Protein AF-A0A194X8L9-F1 (afdb_monomer_lite)

Foldseek 3Di:
DDPDDPAQDQDPCSVDDPVVVVVVCVVCLLAEAEFEWDFDPPPPDPPDDDDVPDDPDPDPGDRQRDQFADPPPPDGHDDPHDDPHQQLRYAYEYDDDPDDCVVLVVQLDQSHQHYEDALLPPPPRLLRHHLNHAAYEYEHFHPVCDPCVVVVPDSPWGKDWDADDPVHDDPVVVVSLVVVLVVLQVSVLVVLLVVLVVPDDPPLPPDDPVSVVVVVVSSVVSSVVSCVSRPRHHYGYTFIDIPNHTSVVVVVVCVVPPPPPPD

Radius of gyration: 23.04 Å; chains: 1; bounding box: 57×56×68 Å

Structure (mmCIF, N/CA/C/O backbone):
data_AF-A0A194X8L9-F1
#
_entry.id   AF-A0A194X8L9-F1
#
loop_
_atom_site.group_PDB
_atom_site.id
_atom_site.type_symbol
_atom_site.label_atom_id
_atom_site.label_alt_id
_atom_site.label_comp_id
_atom_site.label_asym_id
_atom_site.label_entity_id
_atom_site.label_seq_id
_atom_site.pdbx_PDB_ins_code
_atom_site.Cartn_x
_atom_site.Cartn_y
_atom_site.Cartn_z
_atom_site.occupancy
_atom_site.B_iso_or_equiv
_atom_site.auth_seq_id
_atom_site.auth_comp_id
_atom_site.auth_asym_id
_atom_site.auth_atom_id
_atom_site.pdbx_PDB_model_num
ATOM 1 N N . MET A 1 1 ? -27.501 -32.361 34.205 1.00 33.16 1 MET A N 1
ATOM 2 C CA . MET A 1 1 ? -27.270 -32.407 32.744 1.00 33.16 1 MET A CA 1
ATOM 3 C C . MET A 1 1 ? -26.615 -31.085 32.360 1.00 33.16 1 MET A C 1
ATOM 5 O O . MET A 1 1 ? -27.271 -30.058 32.445 1.00 33.16 1 MET A O 1
ATOM 9 N N . VAL A 1 2 ? -25.304 -31.075 32.105 1.00 32.72 2 VAL A N 1
ATOM 10 C CA . VAL A 1 2 ? -24.560 -29.841 31.791 1.00 32.72 2 VAL A CA 1
ATOM 11 C C . VAL A 1 2 ? -24.620 -29.643 30.282 1.00 32.72 2 VAL A C 1
ATOM 13 O O . VAL A 1 2 ? -24.029 -30.420 29.533 1.00 32.72 2 VAL A O 1
ATOM 16 N N . PHE A 1 3 ? -25.372 -28.644 29.824 1.00 32.09 3 PHE A N 1
ATOM 17 C CA . PHE A 1 3 ? -25.386 -28.278 28.413 1.00 32.09 3 PHE A CA 1
ATOM 18 C C . PHE A 1 3 ? -24.017 -27.694 28.056 1.00 32.09 3 PHE A C 1
ATOM 20 O O . PHE A 1 3 ? -23.637 -26.637 28.559 1.00 32.09 3 PHE A O 1
ATOM 27 N N . LYS A 1 4 ? -23.257 -28.389 27.200 1.00 36.38 4 LYS A N 1
ATOM 28 C CA . LYS A 1 4 ? -22.063 -27.810 26.575 1.00 36.38 4 LYS A CA 1
ATOM 29 C C . LYS A 1 4 ? -22.511 -26.573 25.794 1.00 36.38 4 LYS A C 1
ATOM 31 O O . LYS A 1 4 ? -23.299 -26.689 24.858 1.00 36.38 4 LYS A O 1
ATOM 36 N N . LYS A 1 5 ? -22.043 -25.396 26.216 1.00 41.88 5 LYS A N 1
ATOM 37 C CA . LYS A 1 5 ? -22.307 -24.112 25.558 1.00 41.88 5 LYS A CA 1
ATOM 38 C C . LYS A 1 5 ? -21.793 -24.219 24.118 1.00 41.88 5 LYS A C 1
ATOM 40 O O . LYS A 1 5 ? -20.607 -24.463 23.911 1.00 41.88 5 LYS A O 1
ATOM 45 N N . ALA A 1 6 ? -22.693 -24.127 23.139 1.00 44.88 6 ALA A N 1
ATOM 46 C CA . ALA A 1 6 ? -22.315 -24.141 21.731 1.00 44.88 6 ALA A CA 1
ATOM 47 C C . ALA A 1 6 ? -21.353 -22.975 21.460 1.00 44.88 6 ALA A C 1
ATOM 49 O O . ALA A 1 6 ? -21.595 -21.861 21.930 1.00 44.88 6 ALA A O 1
ATOM 50 N N . ALA A 1 7 ? -20.260 -23.239 20.739 1.00 43.78 7 ALA A N 1
ATOM 51 C CA . ALA A 1 7 ? -19.293 -22.211 20.374 1.00 43.78 7 ALA A CA 1
ATOM 52 C C . ALA A 1 7 ? -20.012 -21.065 19.631 1.00 43.78 7 ALA A C 1
ATOM 54 O O . ALA A 1 7 ? -20.806 -21.341 18.723 1.00 43.78 7 ALA A O 1
ATOM 55 N N . PRO A 1 8 ? -19.794 -19.792 20.010 1.00 47.31 8 PRO A N 1
ATOM 56 C CA . PRO A 1 8 ? -20.446 -18.676 19.347 1.00 47.31 8 PRO A CA 1
ATOM 57 C C . PRO A 1 8 ? -19.957 -18.597 17.904 1.00 47.31 8 PRO A C 1
ATOM 59 O O . PRO A 1 8 ? -18.778 -18.761 17.596 1.00 47.31 8 PRO A O 1
ATOM 62 N N . SER A 1 9 ? -20.904 -18.405 16.996 1.00 46.19 9 SER A N 1
ATOM 63 C CA . SER A 1 9 ? -20.646 -18.562 15.577 1.00 46.19 9 SER A CA 1
ATOM 64 C C . SER A 1 9 ? -20.178 -17.245 14.935 1.00 46.19 9 SER A C 1
ATOM 66 O O . SER A 1 9 ? -20.797 -16.208 15.144 1.00 46.19 9 SER A O 1
ATOM 68 N N . PHE A 1 10 ? -19.171 -17.378 14.073 1.00 56.03 10 PHE A N 1
ATOM 69 C CA . PHE A 1 10 ? -18.572 -16.508 13.044 1.00 56.03 10 PHE A CA 1
ATOM 70 C C . PHE A 1 10 ? -19.258 -15.188 12.576 1.00 56.03 10 PHE A C 1
ATOM 72 O O . PHE A 1 10 ? -18.552 -14.286 12.143 1.00 56.03 10 PHE A O 1
ATOM 79 N N . THR A 1 11 ? -20.576 -15.003 12.657 1.00 55.50 11 THR A N 1
ATOM 80 C CA . THR A 1 11 ? -21.250 -13.775 12.170 1.00 55.50 11 THR A CA 1
ATOM 81 C C . THR A 1 11 ? -22.230 -13.237 13.204 1.00 55.50 11 THR A C 1
ATOM 83 O O . THR A 1 11 ? -22.776 -14.037 13.963 1.00 55.50 11 THR A O 1
ATOM 86 N N . ASN A 1 12 ? -22.593 -11.946 13.115 1.00 61.28 12 ASN A N 1
ATOM 87 C CA . ASN A 1 12 ? -23.724 -11.337 13.850 1.00 61.28 12 ASN A CA 1
ATOM 88 C C . ASN A 1 12 ? -25.060 -12.084 13.666 1.00 61.28 12 ASN A C 1
ATOM 90 O O . ASN A 1 12 ? -26.025 -11.837 14.385 1.00 61.28 12 ASN A O 1
ATOM 94 N N . PHE A 1 13 ? -25.106 -13.038 12.736 1.00 66.56 13 PHE A N 1
ATOM 95 C CA . PHE A 1 13 ? -26.212 -13.948 12.501 1.00 66.56 13 PHE A CA 1
ATOM 96 C C . PHE A 1 13 ? -25.876 -15.377 12.938 1.00 66.56 13 PHE A C 1
ATOM 98 O O . PHE A 1 13 ? -25.838 -16.286 12.103 1.00 66.56 13 PHE A O 1
ATOM 105 N N . PRO A 1 14 ? -25.626 -15.644 14.234 1.00 67.50 14 PRO A N 1
ATOM 106 C CA . PRO A 1 14 ? -25.088 -16.935 14.617 1.00 67.50 14 PRO A CA 1
ATOM 107 C C . PRO A 1 14 ? -26.063 -18.103 14.472 1.00 67.50 14 PRO A C 1
ATOM 109 O O . PRO A 1 14 ? -25.680 -19.261 14.604 1.00 67.50 14 PRO A O 1
ATOM 112 N N . LYS A 1 15 ? -27.327 -17.784 14.192 1.00 79.81 15 LYS A N 1
ATOM 113 C CA . LYS A 1 15 ? -28.406 -18.734 13.939 1.00 79.81 15 LYS A CA 1
ATOM 114 C C . LYS A 1 15 ? -28.550 -19.106 12.457 1.00 79.81 15 LYS A C 1
ATOM 116 O O . LYS A 1 15 ? -29.367 -19.966 12.150 1.00 79.81 15 LYS A O 1
ATOM 121 N N . LEU A 1 16 ? -27.810 -18.467 11.544 1.00 75.31 16 LEU A N 1
ATOM 122 C CA . LEU A 1 16 ? -27.885 -18.777 10.114 1.00 75.31 16 LEU A CA 1
ATOM 123 C C . LEU A 1 16 ? -26.963 -19.950 9.735 1.00 75.31 16 LEU A C 1
ATOM 125 O O . LEU A 1 16 ? -25.845 -20.036 10.254 1.00 75.31 16 LEU A O 1
ATOM 129 N N . PRO A 1 17 ? -27.383 -20.817 8.791 1.00 83.88 17 PRO A N 1
ATOM 130 C CA . PRO A 1 17 ? -26.516 -21.842 8.213 1.00 83.88 17 PRO A CA 1
ATOM 131 C C . PRO A 1 17 ? -25.229 -21.252 7.622 1.00 83.88 17 PRO A C 1
ATOM 133 O O . PRO A 1 17 ? -25.192 -20.097 7.189 1.00 83.88 17 PRO A O 1
ATOM 136 N N . THR A 1 18 ? -24.155 -22.041 7.605 1.00 77.19 18 THR A N 1
ATOM 137 C CA . THR A 1 18 ? -22.834 -21.615 7.108 1.00 77.19 18 THR A CA 1
ATOM 138 C C . THR A 1 18 ? -22.892 -21.123 5.669 1.00 77.19 18 THR A C 1
ATOM 140 O O . THR A 1 18 ? -22.304 -20.094 5.356 1.00 77.19 18 THR A O 1
ATOM 143 N N . GLU A 1 19 ? -23.664 -21.794 4.825 1.00 81.12 19 GLU A N 1
ATOM 144 C CA . GLU A 1 19 ? -23.845 -21.478 3.410 1.00 81.12 19 GLU A CA 1
ATOM 145 C C . GLU A 1 19 ? -24.473 -20.092 3.240 1.00 81.12 19 GLU A C 1
ATOM 147 O O . GLU A 1 19 ? -24.057 -19.316 2.386 1.00 81.12 19 GLU A O 1
ATOM 152 N N . ILE A 1 20 ? -25.440 -19.747 4.096 1.00 82.00 20 ILE A N 1
ATOM 153 C CA . ILE A 1 20 ? -26.084 -18.430 4.081 1.00 82.00 20 ILE A CA 1
ATOM 154 C C . ILE A 1 20 ? -25.125 -17.354 4.593 1.00 82.00 20 ILE A C 1
ATOM 156 O O . ILE A 1 20 ? -25.076 -16.267 4.028 1.00 82.00 20 ILE A O 1
ATOM 160 N N . ARG A 1 21 ? -24.330 -17.647 5.626 1.00 78.94 21 ARG A N 1
ATOM 161 C CA . ARG A 1 21 ? -23.317 -16.712 6.143 1.00 78.94 21 ARG A CA 1
ATOM 162 C C . ARG A 1 21 ? -22.230 -16.413 5.110 1.00 78.94 21 ARG A C 1
ATOM 164 O O . ARG A 1 21 ? -21.843 -15.257 4.981 1.00 78.94 21 ARG A O 1
ATOM 171 N N . ILE A 1 22 ? -21.781 -17.429 4.368 1.00 74.31 22 ILE A N 1
ATOM 172 C CA . ILE A 1 22 ? -20.836 -17.267 3.255 1.00 74.31 22 ILE A CA 1
ATOM 173 C C . ILE A 1 22 ? -21.467 -16.411 2.159 1.00 74.31 22 ILE A C 1
ATOM 175 O O . ILE A 1 22 ? -20.861 -15.419 1.783 1.00 74.31 22 ILE A O 1
ATOM 179 N N . LYS A 1 23 ? -22.706 -16.703 1.740 1.00 80.06 23 LYS A N 1
ATOM 180 C CA . LYS A 1 23 ? -23.413 -15.882 0.743 1.00 80.06 23 LYS A CA 1
ATOM 181 C C . LYS A 1 23 ? -23.564 -14.425 1.173 1.00 80.06 23 LYS A C 1
ATOM 183 O O . LYS A 1 23 ? -23.278 -13.532 0.394 1.00 80.06 23 LYS A O 1
ATOM 188 N N . ILE A 1 24 ? -23.975 -14.170 2.418 1.00 79.62 24 ILE A N 1
ATOM 189 C CA . ILE A 1 24 ? -24.068 -12.801 2.953 1.00 79.62 24 ILE A CA 1
ATOM 190 C C . ILE A 1 24 ? -22.701 -12.120 2.914 1.00 79.62 24 ILE A C 1
ATOM 192 O O . ILE A 1 24 ? -22.622 -10.943 2.584 1.00 79.62 24 ILE A O 1
ATOM 196 N N . TRP A 1 25 ? -21.630 -12.837 3.264 1.00 77.69 25 TRP A N 1
ATOM 197 C CA . TRP A 1 25 ? -20.288 -12.281 3.178 1.00 77.69 25 TRP A CA 1
ATOM 198 C C . TRP A 1 25 ? -19.887 -12.001 1.729 1.00 77.69 25 TRP A C 1
ATOM 200 O O . TRP A 1 25 ? -19.462 -10.889 1.458 1.00 77.69 25 TRP A O 1
ATOM 210 N N . GLU A 1 26 ? -20.067 -12.928 0.791 1.00 77.75 26 GLU A N 1
ATOM 211 C CA . GLU A 1 26 ? -19.782 -12.710 -0.635 1.00 77.75 26 GLU A CA 1
ATOM 212 C C . GLU A 1 26 ? -20.523 -11.467 -1.162 1.00 77.75 26 GLU A C 1
ATOM 214 O O . GLU A 1 26 ? -19.899 -10.585 -1.751 1.00 77.75 26 GLU A O 1
ATOM 219 N N . GLU A 1 27 ? -21.805 -11.331 -0.815 1.00 82.81 27 GLU A N 1
ATOM 220 C CA . GLU A 1 27 ? -22.688 -10.213 -1.183 1.00 82.81 27 GLU A CA 1
ATOM 221 C C . GLU A 1 27 ? -22.461 -8.921 -0.380 1.00 82.81 27 GLU A C 1
ATOM 223 O O . GLU A 1 27 ? -23.093 -7.912 -0.655 1.00 82.81 27 GLU A O 1
ATOM 228 N N . ALA A 1 28 ? -21.614 -8.905 0.647 1.00 77.50 28 ALA A N 1
ATOM 229 C CA . ALA A 1 28 ? -21.330 -7.688 1.424 1.00 77.50 28 ALA A CA 1
ATOM 230 C C . ALA A 1 28 ? -19.844 -7.315 1.414 1.00 77.50 28 ALA A C 1
ATOM 232 O O . ALA A 1 28 ? -19.482 -6.175 1.700 1.00 77.50 28 ALA A O 1
ATOM 233 N N . SER A 1 29 ? -18.975 -8.267 1.077 1.00 73.75 29 SER A N 1
ATOM 234 C CA . SER A 1 29 ? -17.517 -8.147 1.129 1.00 73.75 29 SER A CA 1
ATOM 235 C C . SER A 1 29 ? -16.968 -7.156 0.114 1.00 73.75 29 SER A C 1
ATOM 237 O O . SER A 1 29 ? -15.843 -6.691 0.271 1.00 73.75 29 SER A O 1
ATOM 239 N N . TYR A 1 30 ? -17.737 -6.813 -0.923 1.00 75.75 30 TYR A N 1
ATOM 240 C CA . TYR A 1 30 ? -17.342 -5.791 -1.888 1.00 75.75 30 TYR A CA 1
ATOM 241 C C . TYR A 1 30 ? -17.318 -4.385 -1.279 1.00 75.75 30 TYR A C 1
ATOM 243 O O . TYR A 1 30 ? -16.678 -3.498 -1.842 1.00 75.75 30 TYR A O 1
ATOM 251 N N . LEU A 1 31 ? -18.008 -4.161 -0.154 1.00 76.00 31 LEU A N 1
ATOM 252 C CA . LEU A 1 31 ? -17.952 -2.890 0.554 1.00 76.00 31 LEU A CA 1
ATOM 253 C C . LEU A 1 31 ? -16.547 -2.718 1.146 1.00 76.00 31 LEU A C 1
ATOM 255 O O . LEU A 1 31 ? -16.129 -3.566 1.933 1.00 76.00 31 LEU A O 1
ATOM 259 N N . PRO A 1 32 ? -15.813 -1.647 0.794 1.00 75.44 32 PRO A N 1
ATOM 260 C CA . PRO A 1 32 ? -14.497 -1.391 1.365 1.00 75.44 32 PRO A CA 1
ATOM 261 C C . PRO A 1 32 ? -14.590 -1.182 2.877 1.00 75.44 32 PRO A C 1
ATOM 263 O O . PRO A 1 32 ? -15.416 -0.392 3.347 1.00 75.44 32 PRO A O 1
ATOM 266 N N . ARG A 1 33 ? -13.729 -1.860 3.637 1.00 81.19 33 ARG A N 1
ATOM 267 C CA . ARG A 1 33 ? -13.612 -1.699 5.093 1.00 81.19 33 ARG A CA 1
ATOM 268 C C . ARG A 1 33 ? -12.155 -1.480 5.472 1.00 81.19 33 ARG A C 1
ATOM 270 O O . ARG A 1 33 ? -11.255 -1.882 4.743 1.00 81.19 33 ARG A O 1
ATOM 277 N N . ASN A 1 34 ? -11.931 -0.874 6.631 1.00 78.12 34 ASN A N 1
ATOM 278 C CA . ASN A 1 34 ? -10.610 -0.875 7.251 1.00 78.12 34 ASN A CA 1
ATOM 279 C C . ASN A 1 34 ? -10.527 -2.117 8.134 1.00 78.12 34 ASN A C 1
ATOM 281 O O . ASN A 1 34 ? -11.405 -2.330 8.974 1.00 78.12 34 ASN A O 1
ATOM 285 N N . VAL A 1 35 ? -9.525 -2.958 7.892 1.00 79.00 35 VAL A N 1
ATOM 286 C CA . VAL A 1 35 ? -9.311 -4.186 8.655 1.00 79.00 35 VAL A CA 1
ATOM 287 C C . VAL A 1 35 ? -8.009 -4.060 9.420 1.00 79.00 35 VAL A C 1
ATOM 289 O O . VAL A 1 35 ? -6.929 -4.057 8.829 1.00 79.00 35 VAL A O 1
ATOM 292 N N . ASP A 1 36 ? -8.137 -4.004 10.740 1.00 72.12 36 ASP A N 1
ATOM 293 C CA . ASP A 1 36 ? -6.999 -3.957 11.645 1.00 72.12 36 ASP A CA 1
ATOM 294 C C . ASP A 1 36 ? -6.448 -5.371 11.837 1.00 72.12 36 ASP A C 1
ATOM 296 O O . ASP A 1 36 ? -7.185 -6.304 12.184 1.00 72.12 36 ASP A O 1
ATOM 300 N N . ILE A 1 37 ? -5.147 -5.535 11.607 1.00 69.38 37 ILE A N 1
ATOM 301 C CA . ILE A 1 37 ? -4.456 -6.809 11.809 1.00 69.38 37 ILE A CA 1
ATOM 302 C C . ILE A 1 37 ? -3.550 -6.689 13.024 1.00 69.38 37 ILE A C 1
ATOM 304 O O . ILE A 1 37 ? -2.701 -5.800 13.095 1.00 69.38 37 ILE A O 1
ATOM 308 N N . TRP A 1 38 ? -3.732 -7.630 13.949 1.00 67.62 38 TRP A N 1
ATOM 309 C CA . TRP A 1 38 ? -2.932 -7.772 15.152 1.00 67.62 38 TRP A CA 1
ATOM 310 C C . TRP A 1 38 ? -2.212 -9.138 15.118 1.00 67.62 38 TRP A C 1
ATOM 312 O O . TRP A 1 38 ? -2.822 -10.148 14.753 1.00 67.62 38 TRP A O 1
ATOM 322 N N . PRO A 1 39 ? -0.923 -9.205 15.480 1.00 62.56 39 PRO A N 1
ATOM 323 C CA . PRO A 1 39 ? -0.214 -10.433 15.755 1.00 62.56 39 PRO A CA 1
ATOM 324 C C . PRO A 1 39 ? -0.816 -11.073 17.003 1.00 62.56 39 PRO A C 1
ATOM 326 O O . PRO A 1 39 ? -1.174 -10.403 17.979 1.00 62.56 39 PRO A O 1
ATOM 329 N N . ASP A 1 40 ? -0.944 -12.392 16.956 1.00 59.62 40 ASP A N 1
ATOM 330 C CA . ASP A 1 40 ? -1.424 -13.153 18.093 1.00 59.62 40 ASP A CA 1
ATOM 331 C C . ASP A 1 40 ? -0.403 -13.121 19.238 1.00 59.62 40 ASP A C 1
ATOM 333 O O . ASP A 1 40 ? 0.752 -13.496 19.052 1.00 59.62 40 ASP A O 1
ATOM 337 N N . ARG A 1 41 ? -0.832 -12.712 20.437 1.00 57.59 41 ARG A N 1
ATOM 338 C CA . ARG A 1 41 ? -0.018 -12.811 21.663 1.00 57.59 41 ARG A CA 1
ATOM 339 C C . ARG A 1 41 ? -0.223 -14.133 22.407 1.00 57.59 41 ARG A C 1
ATOM 341 O O . ARG A 1 41 ? 0.393 -14.340 23.448 1.00 57.59 41 ARG A O 1
ATOM 348 N N . SER A 1 42 ? -1.118 -15.002 21.935 1.00 51.00 42 SER A N 1
ATOM 349 C CA . SER A 1 42 ? -1.623 -16.130 22.725 1.00 51.00 42 SER A CA 1
ATOM 350 C C . SER A 1 42 ? -0.605 -17.237 23.028 1.00 51.00 42 SER A C 1
ATOM 352 O O . SER A 1 42 ? -0.898 -18.088 23.865 1.00 51.00 42 SER A O 1
ATOM 354 N N . GLU A 1 43 ? 0.598 -17.195 22.448 1.00 49.53 43 GLU A N 1
ATOM 355 C CA . GLU A 1 43 ? 1.667 -18.168 22.724 1.00 49.53 43 GLU A CA 1
ATOM 356 C C . GLU A 1 43 ? 2.787 -17.647 23.641 1.00 49.53 43 GLU A C 1
ATOM 358 O O . GLU A 1 43 ? 3.765 -18.359 23.865 1.00 49.53 43 GLU A O 1
ATOM 363 N N . SER A 1 44 ? 2.660 -16.457 24.247 1.00 45.94 44 SER A N 1
ATOM 364 C CA . SER A 1 44 ? 3.591 -16.078 25.317 1.00 45.94 44 SER A CA 1
ATOM 365 C C . SER A 1 44 ? 3.365 -16.985 26.528 1.00 45.94 44 SER A C 1
ATOM 367 O O . SER A 1 44 ? 2.358 -16.856 27.233 1.00 45.94 44 SER A O 1
ATOM 369 N N . VAL A 1 45 ? 4.288 -17.921 26.753 1.00 47.12 45 VAL A N 1
ATOM 370 C CA . VAL A 1 45 ? 4.293 -18.799 27.923 1.00 47.12 45 VAL A CA 1
ATOM 371 C C . VAL A 1 45 ? 4.247 -17.917 29.179 1.00 47.12 45 VAL A C 1
ATOM 373 O O . VAL A 1 45 ? 5.084 -17.022 29.320 1.00 47.12 45 VAL A O 1
ATOM 376 N N . PRO A 1 46 ? 3.280 -18.109 30.095 1.00 41.72 46 PRO A N 1
ATOM 377 C CA . PRO A 1 46 ? 3.224 -17.329 31.324 1.00 41.72 46 PRO A CA 1
ATOM 378 C C . PRO A 1 46 ? 4.514 -17.530 32.134 1.00 41.72 46 PRO A C 1
ATOM 380 O O . PRO A 1 46 ? 4.741 -18.618 32.659 1.00 41.72 46 PRO A O 1
ATOM 383 N N . GLY A 1 47 ? 5.353 -16.494 32.237 1.00 48.06 47 GLY A N 1
ATOM 384 C CA . GLY A 1 47 ? 6.542 -16.493 33.100 1.00 48.06 47 GLY A CA 1
ATOM 385 C C . GLY A 1 47 ? 7.857 -16.048 32.457 1.00 48.06 47 GLY A C 1
ATOM 386 O O . GLY A 1 47 ? 8.804 -15.786 33.194 1.00 48.06 47 GLY A O 1
ATOM 387 N N . GLU A 1 48 ? 7.931 -15.902 31.133 1.00 44.53 48 GLU A N 1
ATOM 388 C CA . GLU A 1 48 ? 9.107 -15.323 30.473 1.00 44.53 48 GLU A CA 1
ATOM 389 C C . GLU A 1 48 ? 8.889 -13.823 30.249 1.00 44.53 48 GLU A C 1
ATOM 391 O O . GLU A 1 48 ? 8.056 -13.395 29.450 1.00 44.53 48 GLU A O 1
ATOM 396 N N . TRP A 1 49 ? 9.608 -13.006 31.022 1.00 41.25 49 TRP A N 1
ATOM 397 C CA . TRP A 1 49 ? 9.682 -11.568 30.793 1.00 41.25 49 TRP A CA 1
ATOM 398 C C . TRP A 1 49 ? 10.343 -11.335 29.435 1.00 41.25 49 TRP A C 1
ATOM 400 O O . TRP A 1 49 ? 11.449 -11.807 29.186 1.00 41.25 49 TRP A O 1
ATOM 410 N N . TRP A 1 50 ? 9.632 -10.637 28.555 1.00 39.88 50 TRP A N 1
ATOM 411 C CA . TRP A 1 50 ? 10.075 -10.307 27.210 1.00 39.88 50 TRP A CA 1
ATOM 412 C C . TRP A 1 50 ? 11.338 -9.440 27.268 1.00 39.88 50 TRP A C 1
ATOM 414 O O . TRP A 1 50 ? 11.260 -8.265 27.618 1.00 39.88 50 TRP A O 1
ATOM 424 N N . ASP A 1 51 ? 12.488 -10.007 26.903 1.00 42.53 51 ASP A N 1
ATOM 425 C CA . ASP A 1 51 ? 13.626 -9.231 26.410 1.00 42.53 51 ASP A CA 1
ATOM 426 C C . ASP A 1 51 ? 13.544 -9.224 24.869 1.00 42.53 51 ASP A C 1
ATOM 428 O O . ASP A 1 51 ? 13.766 -10.268 24.242 1.00 42.53 51 ASP A O 1
ATOM 432 N N . PRO A 1 52 ? 13.192 -8.087 24.235 1.00 42.53 52 PRO A N 1
ATOM 433 C CA . PRO A 1 52 ? 13.066 -7.992 22.782 1.00 42.53 52 PRO A CA 1
ATOM 434 C C . PRO A 1 52 ? 14.365 -8.312 22.022 1.00 42.53 52 PRO A C 1
ATOM 436 O O . PRO A 1 52 ? 14.325 -8.484 20.806 1.00 42.53 52 PRO A O 1
ATOM 439 N N . LEU A 1 53 ? 15.511 -8.414 22.705 1.00 41.38 53 LEU A N 1
ATOM 440 C CA . LEU A 1 53 ? 16.814 -8.640 22.077 1.00 41.38 53 LEU A CA 1
ATOM 441 C C . LEU A 1 53 ? 17.210 -10.121 21.915 1.00 41.38 53 LEU A C 1
ATOM 443 O O . LEU A 1 53 ? 18.239 -10.382 21.293 1.00 41.38 53 LEU A O 1
ATOM 447 N N . TYR A 1 54 ? 16.440 -11.092 22.434 1.00 42.66 54 TYR A N 1
ATOM 448 C CA . TYR A 1 54 ? 16.936 -12.476 22.589 1.00 42.66 54 TYR A CA 1
ATOM 449 C C . TYR A 1 54 ? 16.173 -13.613 21.885 1.00 42.66 54 TYR A C 1
ATOM 451 O O . TYR A 1 54 ? 16.566 -14.775 22.012 1.00 42.66 54 TYR A O 1
ATOM 459 N N . ALA A 1 55 ? 15.138 -13.345 21.089 1.00 41.53 55 ALA A N 1
ATOM 460 C CA . ALA A 1 55 ? 14.361 -14.419 20.463 1.00 41.53 55 ALA A CA 1
ATOM 461 C C . ALA A 1 55 ? 14.813 -14.732 19.021 1.00 41.53 55 ALA A C 1
ATOM 463 O O . ALA A 1 55 ? 14.225 -14.268 18.052 1.00 41.53 55 ALA A O 1
ATOM 464 N N . GLY A 1 56 ? 15.806 -15.617 18.865 1.00 38.62 56 GLY A N 1
ATOM 465 C CA . GLY A 1 56 ? 16.152 -16.265 17.582 1.00 38.62 56 GLY A CA 1
ATOM 466 C C . GLY A 1 56 ? 15.140 -17.328 17.109 1.00 38.62 56 GLY A C 1
ATOM 467 O O . GLY A 1 56 ? 15.461 -18.168 16.268 1.00 38.62 56 GLY A O 1
ATOM 468 N N . GLY A 1 57 ? 13.933 -17.342 17.681 1.00 40.47 57 GLY A N 1
ATOM 469 C CA . GLY A 1 57 ? 12.859 -18.261 17.325 1.00 40.47 57 GLY A CA 1
ATOM 470 C C . GLY A 1 57 ? 12.082 -17.741 16.122 1.00 40.47 57 GLY A C 1
ATOM 471 O O . GLY A 1 57 ? 11.583 -16.620 16.132 1.00 40.47 57 GLY A O 1
ATOM 472 N N . LYS A 1 58 ? 11.958 -18.567 15.082 1.00 37.84 58 LYS A N 1
ATOM 473 C CA . LYS A 1 58 ? 11.148 -18.281 13.895 1.00 37.84 58 LYS A CA 1
ATOM 474 C C . LYS A 1 58 ? 9.669 -18.250 14.306 1.00 37.84 58 LYS A C 1
ATOM 476 O O . LYS A 1 58 ? 9.020 -19.292 14.345 1.00 37.84 58 LYS A O 1
ATOM 481 N N . GLN A 1 59 ? 9.161 -17.077 14.680 1.00 39.53 59 GLN A N 1
ATOM 482 C CA . GLN A 1 59 ? 7.751 -16.898 15.016 1.00 39.53 59 GLN A CA 1
ATOM 483 C C . GLN A 1 59 ? 6.917 -17.144 13.758 1.00 39.53 59 GLN A C 1
ATOM 485 O O . GLN A 1 59 ? 7.022 -16.418 12.774 1.00 39.53 59 GLN A O 1
ATOM 490 N N . THR A 1 60 ? 6.082 -18.180 13.765 1.00 31.70 60 THR A N 1
ATOM 491 C CA . THR A 1 60 ? 5.016 -18.305 12.771 1.00 31.70 60 THR A CA 1
ATOM 492 C C . THR A 1 60 ? 3.897 -17.367 13.186 1.00 31.70 60 THR A C 1
ATOM 494 O O . THR A 1 60 ? 3.027 -17.739 13.972 1.00 31.70 60 THR A O 1
ATOM 497 N N . LEU A 1 61 ? 3.941 -16.135 12.685 1.00 34.47 61 LEU A N 1
ATOM 498 C CA . LEU A 1 61 ? 2.886 -15.151 12.887 1.00 34.47 61 LEU A CA 1
ATOM 499 C C . LEU A 1 61 ? 1.594 -15.676 12.266 1.00 34.47 61 LEU A C 1
ATOM 501 O O . LEU A 1 61 ? 1.362 -15.625 11.057 1.00 34.47 61 LEU A O 1
ATOM 505 N N . ARG A 1 62 ? 0.723 -16.214 13.115 1.00 36.53 62 ARG A N 1
ATOM 506 C CA . ARG A 1 62 ? -0.658 -16.466 12.743 1.00 36.53 62 ARG A CA 1
ATOM 507 C C . ARG A 1 62 ? -1.338 -15.105 12.763 1.00 36.53 62 ARG A C 1
ATOM 509 O O . ARG A 1 62 ? -1.484 -14.514 13.827 1.00 36.53 62 ARG A O 1
ATOM 516 N N . ALA A 1 63 ? -1.712 -14.586 11.593 1.00 35.84 63 ALA A N 1
ATOM 517 C CA . ALA A 1 63 ? -2.559 -13.401 11.517 1.00 35.84 63 ALA A CA 1
ATOM 518 C C . ALA A 1 63 ? -3.870 -13.716 12.252 1.00 35.84 63 ALA A C 1
ATOM 520 O O . ALA A 1 63 ? -4.749 -14.408 11.729 1.00 35.84 63 ALA A O 1
ATOM 521 N N . CYS A 1 64 ? -3.962 -13.282 13.505 1.00 35.91 64 CYS A N 1
ATOM 522 C CA . CYS A 1 64 ? -5.144 -13.462 14.317 1.00 35.91 64 CYS A CA 1
ATOM 523 C C . CYS A 1 64 ? -6.025 -12.251 14.095 1.00 35.91 64 CYS A C 1
ATOM 525 O O . CYS A 1 64 ? -5.900 -11.203 14.716 1.00 35.91 64 CYS A O 1
ATOM 527 N N . PHE A 1 65 ? -6.936 -12.413 13.146 1.00 38.88 65 PHE A N 1
ATOM 528 C CA . PHE A 1 65 ? -7.970 -11.433 12.905 1.00 38.88 65 PHE A CA 1
ATOM 529 C C . PHE A 1 65 ? -9.011 -11.547 14.025 1.00 38.88 65 PHE A C 1
ATOM 531 O O . PHE A 1 65 ? -9.901 -12.401 13.972 1.00 38.88 65 PHE A O 1
ATOM 538 N N . GLY A 1 66 ? -8.881 -10.742 15.078 1.00 34.00 66 GLY A N 1
ATOM 539 C CA . GLY A 1 66 ? -9.824 -10.774 16.190 1.00 34.00 66 GLY A CA 1
ATOM 540 C C . GLY A 1 66 ? -9.522 -9.765 17.291 1.00 34.00 66 GLY A C 1
ATOM 541 O O . GLY A 1 66 ? -8.405 -9.668 17.782 1.00 34.00 66 GLY A O 1
ATOM 542 N N . PHE A 1 67 ? -10.569 -9.052 17.697 1.00 36.31 67 PHE A N 1
ATOM 543 C CA . PHE A 1 67 ? -10.613 -8.222 18.892 1.00 36.31 67 PHE A CA 1
ATOM 544 C C . PHE A 1 67 ? -10.849 -9.104 20.139 1.00 36.31 67 PHE A C 1
ATOM 546 O O . PHE A 1 67 ? -11.676 -10.018 20.084 1.00 36.31 67 PHE A O 1
ATOM 553 N N . LYS A 1 68 ? -10.187 -8.826 21.273 1.00 33.72 68 LYS A N 1
ATOM 554 C CA . LYS A 1 68 ? -10.469 -9.466 22.573 1.00 33.72 68 LYS A CA 1
ATOM 555 C C . LYS A 1 68 ? -11.250 -8.490 23.454 1.00 33.72 68 LYS A C 1
ATOM 557 O O . LYS A 1 68 ? -10.665 -7.566 23.995 1.00 33.72 68 LYS A O 1
ATOM 562 N N . SER A 1 69 ? -12.557 -8.707 23.611 1.00 32.97 69 SER A N 1
ATOM 563 C CA . SER A 1 69 ? -13.384 -7.967 24.574 1.00 32.97 69 SER A CA 1
ATOM 564 C C . SER A 1 69 ? -13.714 -8.869 25.759 1.00 32.97 69 SER A C 1
ATOM 566 O O . SER A 1 69 ? -14.147 -10.010 25.570 1.00 32.97 69 SER A O 1
ATOM 568 N N . THR A 1 70 ? -13.514 -8.352 26.969 1.00 31.52 70 THR A N 1
ATOM 569 C CA . THR A 1 70 ? -14.067 -8.931 28.197 1.00 31.52 70 THR A CA 1
ATOM 570 C C . THR A 1 70 ? -15.236 -8.038 28.594 1.00 31.52 70 THR A C 1
ATOM 572 O O . THR A 1 70 ? -15.038 -6.976 29.169 1.00 31.52 70 THR A O 1
ATOM 575 N N . LEU A 1 71 ? -16.459 -8.420 28.227 1.00 32.38 71 LEU A N 1
ATOM 576 C CA . LEU A 1 71 ? -17.655 -7.721 28.707 1.00 32.38 71 LEU A CA 1
ATOM 577 C C . LEU A 1 71 ? -17.830 -8.022 30.205 1.00 32.38 71 LEU A C 1
ATOM 579 O O . LEU A 1 71 ? -17.546 -9.147 30.619 1.00 32.38 71 LEU A O 1
ATOM 583 N N . GLU A 1 72 ? -18.342 -7.061 30.987 1.00 30.17 72 GLU A N 1
ATOM 584 C CA . GLU A 1 72 ? -18.570 -7.096 32.456 1.00 30.17 72 GLU A CA 1
ATOM 585 C C . GLU A 1 72 ? -19.459 -8.260 32.989 1.00 30.17 72 GLU A C 1
ATOM 587 O O . GLU A 1 72 ? -19.954 -8.212 34.108 1.00 30.17 72 GLU A O 1
ATOM 592 N N . HIS A 1 73 ? -19.702 -9.319 32.211 1.00 31.84 73 HIS A N 1
ATOM 593 C CA . HIS A 1 73 ? -20.647 -10.402 32.511 1.00 31.84 73 HIS A CA 1
ATOM 594 C C . HIS A 1 73 ? -20.099 -11.814 32.184 1.00 31.84 73 HIS A C 1
ATOM 596 O O . HIS A 1 73 ? -20.833 -12.649 31.655 1.00 31.84 73 HIS A O 1
ATOM 602 N N . ASP A 1 74 ? -18.823 -12.108 32.464 1.00 31.75 74 ASP A N 1
ATOM 603 C CA . ASP A 1 74 ? -18.229 -13.459 32.315 1.00 31.75 74 ASP A CA 1
ATOM 604 C C . ASP A 1 74 ? -18.373 -14.092 30.910 1.00 31.75 74 ASP A C 1
ATOM 606 O O . ASP A 1 74 ? -18.626 -15.293 30.737 1.00 31.75 74 ASP A O 1
ATOM 610 N N . VAL A 1 75 ? -18.189 -13.291 29.855 1.00 29.97 75 VAL A N 1
ATOM 611 C CA . VAL A 1 75 ? -18.142 -13.790 28.471 1.00 29.97 75 VAL A CA 1
ATOM 612 C C . VAL A 1 75 ? -16.690 -13.871 28.002 1.00 29.97 75 VAL A C 1
ATOM 614 O O . VAL A 1 75 ? -16.071 -12.857 27.702 1.00 29.97 75 VAL A O 1
ATOM 617 N N . GLN A 1 76 ? -16.155 -15.092 27.899 1.00 37.72 76 GLN A N 1
ATOM 618 C CA . GLN A 1 76 ? -14.888 -15.359 27.211 1.00 37.72 76 GLN A CA 1
ATOM 619 C C . GLN A 1 76 ? -15.133 -15.652 25.727 1.00 37.72 76 GLN A C 1
ATOM 621 O O . GLN A 1 76 ? -15.877 -16.567 25.367 1.00 37.72 76 GLN A O 1
ATOM 626 N N . ILE A 1 77 ? -14.482 -14.868 24.871 1.00 35.69 77 ILE A N 1
ATOM 627 C CA . ILE A 1 77 ? -14.424 -15.055 23.422 1.00 35.69 77 ILE A CA 1
ATOM 628 C C . ILE A 1 77 ? -13.225 -15.971 23.120 1.00 35.69 77 ILE A C 1
ATOM 630 O O . ILE A 1 77 ? -12.106 -15.662 23.522 1.00 35.69 77 ILE A O 1
ATOM 634 N N . SER A 1 78 ? -13.446 -17.101 22.439 1.00 34.62 78 SER A N 1
ATOM 635 C CA . SER A 1 78 ? -12.372 -17.997 21.987 1.00 34.62 78 SER A CA 1
ATOM 636 C C . SER A 1 78 ? -12.540 -18.448 20.527 1.00 34.62 78 SER A C 1
ATOM 638 O O . SER A 1 78 ? -13.642 -18.505 19.980 1.00 34.62 78 SER A O 1
ATOM 640 N N . VAL A 1 79 ? -11.380 -18.681 19.910 1.00 42.41 79 VAL A N 1
ATOM 641 C CA . VAL A 1 79 ? -11.035 -18.967 18.501 1.00 42.41 79 VAL A CA 1
ATOM 642 C C . VAL A 1 79 ? -11.703 -20.245 17.922 1.00 42.41 79 VAL A C 1
ATOM 644 O O . VAL A 1 79 ? -12.108 -21.122 18.685 1.00 42.41 79 VAL A O 1
ATOM 647 N N . PRO A 1 80 ? -11.779 -20.408 16.576 1.00 42.41 80 PRO A N 1
ATOM 648 C CA . PRO A 1 80 ? -11.073 -19.619 15.576 1.00 42.41 80 PRO A CA 1
ATOM 649 C C . PRO A 1 80 ? -11.862 -18.401 15.103 1.00 42.41 80 PRO A C 1
ATOM 651 O O . PRO A 1 80 ? -12.878 -18.519 14.419 1.00 42.41 80 PRO A O 1
ATOM 654 N N . HIS A 1 81 ? -11.347 -17.218 15.424 1.00 45.84 81 HIS A N 1
ATOM 655 C CA . HIS A 1 81 ? -11.792 -15.969 14.827 1.00 45.84 81 HIS A CA 1
ATOM 656 C C . HIS A 1 81 ? -11.310 -15.962 13.379 1.00 45.84 81 HIS A C 1
ATOM 658 O O . HIS A 1 81 ? -10.116 -16.014 13.099 1.00 45.84 81 HIS A O 1
ATOM 664 N N . ARG A 1 82 ? -12.258 -16.001 12.445 1.00 49.06 82 ARG A N 1
ATOM 665 C CA . ARG A 1 82 ? -12.000 -15.826 11.018 1.00 49.06 82 ARG A CA 1
ATOM 666 C C . ARG A 1 82 ? -12.692 -14.536 10.622 1.00 49.06 82 ARG A C 1
ATOM 668 O O . ARG A 1 82 ? -13.867 -14.571 10.281 1.00 49.06 82 ARG A O 1
ATOM 675 N N . ILE A 1 83 ? -12.016 -13.396 10.715 1.00 59.44 83 ILE A N 1
ATOM 676 C CA . ILE A 1 83 ? -12.463 -12.238 9.936 1.00 59.44 83 ILE A CA 1
ATOM 677 C C . ILE A 1 83 ? -12.081 -12.560 8.497 1.00 59.44 83 ILE A C 1
ATOM 679 O O . ILE A 1 83 ? -10.929 -12.871 8.204 1.00 59.44 83 ILE A O 1
ATOM 683 N N . TYR A 1 84 ? -13.067 -12.556 7.610 1.00 66.69 84 TYR A N 1
ATOM 684 C CA . TYR A 1 84 ? -12.807 -12.703 6.190 1.00 66.69 84 TYR A CA 1
ATOM 685 C C . TYR A 1 84 ? -12.387 -11.333 5.672 1.00 66.69 84 TYR A C 1
ATOM 687 O O . TYR A 1 84 ? -13.211 -10.412 5.583 1.00 66.69 84 TYR A O 1
ATOM 695 N N . VAL A 1 85 ? -11.094 -11.217 5.388 1.00 72.44 85 VAL A N 1
ATOM 696 C CA . VAL A 1 85 ? -10.517 -10.067 4.701 1.00 72.44 85 VAL A CA 1
ATOM 697 C C . VAL A 1 85 ? -10.793 -10.240 3.220 1.00 72.44 85 VAL A C 1
ATOM 699 O O . VAL A 1 85 ? -10.416 -11.251 2.623 1.00 72.44 85 VAL A O 1
ATOM 702 N N . ASN A 1 86 ? -11.476 -9.271 2.628 1.00 81.06 86 ASN A N 1
ATOM 703 C CA . ASN A 1 86 ? -11.510 -9.154 1.187 1.00 81.06 86 ASN A CA 1
ATOM 704 C C . ASN A 1 86 ? -10.261 -8.390 0.756 1.00 81.06 86 ASN A C 1
ATOM 706 O O . ASN A 1 86 ? -10.266 -7.167 0.692 1.00 81.06 86 ASN A O 1
ATOM 710 N N . TRP A 1 87 ? -9.193 -9.123 0.454 1.00 83.19 87 TRP A N 1
ATOM 711 C CA . TRP A 1 87 ? -7.884 -8.557 0.121 1.00 83.19 87 TRP A CA 1
ATOM 712 C C . TRP A 1 87 ? -7.892 -7.566 -1.052 1.00 83.19 87 TRP A C 1
ATOM 714 O O . TRP A 1 87 ? -6.986 -6.742 -1.152 1.00 83.19 87 TRP A O 1
ATOM 724 N N . LYS A 1 88 ? -8.929 -7.625 -1.902 1.00 82.44 88 LYS A N 1
ATOM 725 C CA . LYS A 1 88 ? -9.109 -6.734 -3.051 1.00 82.44 88 LYS A CA 1
ATOM 726 C C . LYS A 1 88 ? -9.800 -5.408 -2.703 1.00 82.44 88 LYS A C 1
ATOM 728 O O . LYS A 1 88 ? -9.574 -4.408 -3.386 1.00 82.44 88 LYS A O 1
ATOM 733 N N . SER A 1 89 ? -10.696 -5.387 -1.716 1.00 82.06 89 SER A N 1
ATOM 734 C CA . SER A 1 89 ? -11.498 -4.195 -1.385 1.00 82.06 89 SER A CA 1
ATOM 735 C C . SER A 1 89 ? -11.143 -3.578 -0.040 1.00 82.06 89 SER A C 1
ATOM 737 O O . SER A 1 89 ? -11.243 -2.355 0.095 1.00 82.06 89 SER A O 1
ATOM 739 N N . ASP A 1 90 ? -10.760 -4.401 0.934 1.00 84.25 90 ASP A N 1
ATOM 740 C CA . ASP A 1 90 ? -10.448 -3.972 2.285 1.00 84.25 90 ASP A CA 1
ATOM 741 C C . ASP A 1 90 ? -9.080 -3.287 2.319 1.00 84.25 90 ASP A C 1
ATOM 743 O O . ASP A 1 90 ? -8.098 -3.767 1.753 1.00 84.25 90 ASP A O 1
ATOM 747 N N . THR A 1 91 ? -9.020 -2.167 3.031 1.00 87.38 91 THR A N 1
ATOM 748 C CA . THR A 1 91 ? -7.762 -1.524 3.389 1.00 87.38 91 THR A CA 1
ATOM 749 C C . THR A 1 91 ? -7.188 -2.257 4.585 1.00 87.38 91 THR 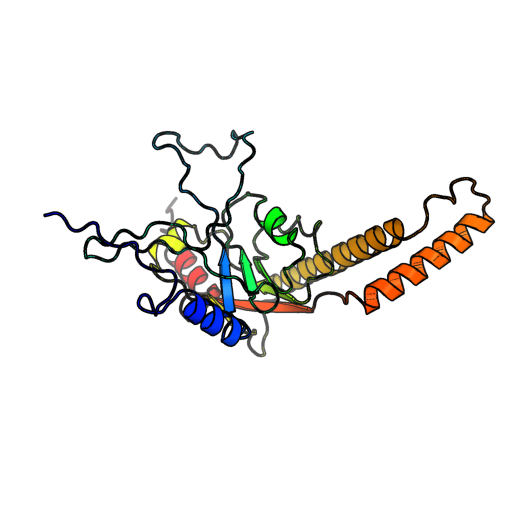A C 1
ATOM 751 O O . THR A 1 91 ? -7.749 -2.212 5.685 1.00 87.38 91 THR A O 1
ATOM 754 N N . VAL A 1 92 ? -6.050 -2.908 4.380 1.00 87.00 92 VAL A N 1
ATOM 755 C CA . VAL A 1 92 ? -5.334 -3.563 5.465 1.00 87.00 92 VAL A CA 1
ATOM 756 C C . VAL A 1 92 ? -4.578 -2.519 6.281 1.00 87.00 92 VAL A C 1
ATOM 758 O O . VAL A 1 92 ? -3.775 -1.762 5.739 1.00 87.00 92 VAL A O 1
ATOM 761 N N . PHE A 1 93 ? -4.830 -2.484 7.585 1.00 84.38 93 PHE A N 1
ATOM 762 C CA . PHE A 1 93 ? -4.160 -1.608 8.537 1.00 84.38 93 PHE A CA 1
ATOM 763 C C . PHE A 1 93 ? -3.286 -2.459 9.462 1.00 84.38 93 PHE A C 1
ATOM 765 O O . PHE A 1 93 ? -3.797 -3.057 10.417 1.00 84.38 93 PHE A O 1
ATOM 772 N N . PRO A 1 94 ? -1.975 -2.566 9.184 1.00 76.00 94 PRO A N 1
ATOM 773 C CA . PRO A 1 94 ? -1.065 -3.135 10.135 1.00 76.00 94 PRO A CA 1
ATOM 774 C C . PRO A 1 94 ? -0.919 -2.159 11.303 1.00 76.00 94 PRO A C 1
ATOM 776 O O . PRO A 1 94 ? -0.484 -1.018 11.124 1.00 76.00 94 PRO A O 1
ATOM 779 N N . VAL A 1 95 ? -1.340 -2.582 12.493 1.00 72.62 95 VAL A N 1
ATOM 780 C CA . VAL A 1 95 ? -1.199 -1.752 13.690 1.00 72.62 95 VAL A CA 1
ATOM 781 C C . VAL A 1 95 ? 0.271 -1.745 14.094 1.00 72.62 95 VAL A C 1
ATOM 783 O O . VAL A 1 95 ? 0.826 -2.823 14.256 1.00 72.62 95 VAL A O 1
ATOM 786 N N . PRO A 1 96 ? 0.910 -0.586 14.298 1.00 65.69 96 PRO A N 1
ATOM 787 C CA . PRO A 1 96 ? 2.303 -0.528 14.721 1.00 65.69 96 PRO A CA 1
ATOM 788 C C . PRO A 1 96 ? 2.492 -1.252 16.062 1.00 65.69 96 PRO A C 1
ATOM 790 O O . PRO A 1 96 ? 1.884 -0.870 17.065 1.00 65.69 96 PRO A O 1
ATOM 793 N N . LEU A 1 97 ? 3.285 -2.329 16.101 1.00 60.03 97 LEU A N 1
ATOM 794 C CA . LEU A 1 97 ? 3.463 -3.150 17.309 1.00 60.03 97 LEU A CA 1
ATOM 795 C C . LEU A 1 97 ? 4.935 -3.407 17.648 1.00 60.03 97 LEU A C 1
ATOM 797 O O . LEU A 1 97 ? 5.313 -4.506 18.052 1.00 60.03 97 LEU A O 1
ATOM 801 N N . GLY A 1 98 ? 5.746 -2.357 17.529 1.00 65.56 98 GLY A N 1
ATOM 802 C CA . GLY A 1 98 ? 7.177 -2.386 17.832 1.00 65.56 98 GLY A CA 1
ATOM 803 C C . GLY A 1 98 ? 8.026 -2.874 16.657 1.00 65.56 98 GLY A C 1
ATOM 804 O O . GLY A 1 98 ? 7.544 -2.962 15.532 1.00 65.56 98 GLY A O 1
ATOM 805 N N . ASP A 1 99 ? 9.289 -3.209 16.933 1.00 63.41 99 ASP A N 1
ATOM 806 C CA . ASP A 1 99 ? 10.340 -3.517 15.942 1.00 63.41 99 ASP A CA 1
ATOM 807 C C . ASP A 1 99 ? 10.183 -4.883 15.235 1.00 63.41 99 ASP A C 1
ATOM 809 O O . ASP A 1 99 ? 11.167 -5.533 14.888 1.00 63.41 99 ASP A O 1
ATOM 813 N N . SER A 1 100 ? 8.958 -5.371 15.037 1.00 63.94 100 SER A N 1
ATOM 814 C CA . SER A 1 100 ? 8.736 -6.656 14.368 1.00 63.94 100 SER A CA 1
ATOM 815 C C . SER A 1 100 ? 8.503 -6.485 12.862 1.00 63.94 100 SER A C 1
ATOM 817 O O . SER A 1 100 ? 7.656 -5.709 12.416 1.00 63.94 100 SER A O 1
ATOM 819 N N . ASP A 1 101 ? 9.215 -7.287 12.068 1.00 70.56 101 ASP A N 1
ATOM 820 C CA . ASP A 1 101 ? 9.124 -7.332 10.599 1.00 70.56 101 ASP A CA 1
ATOM 821 C C . ASP A 1 101 ? 7.820 -7.969 10.080 1.00 70.56 101 ASP A C 1
ATOM 823 O O . ASP A 1 101 ? 7.680 -8.216 8.889 1.00 70.56 101 ASP A O 1
ATOM 827 N N . TRP A 1 102 ? 6.828 -8.234 10.933 1.00 69.00 102 TRP A N 1
ATOM 828 C CA . TRP A 1 102 ? 5.584 -8.925 10.559 1.00 69.00 102 TRP A CA 1
ATOM 829 C C . TRP A 1 102 ? 4.790 -8.217 9.449 1.00 69.00 102 TRP A C 1
ATOM 831 O O . TRP A 1 102 ? 4.059 -8.849 8.686 1.00 69.00 102 TRP A O 1
ATOM 841 N N . HIS A 1 103 ? 4.923 -6.892 9.358 1.00 73.50 103 HIS A N 1
ATOM 842 C CA . HIS A 1 103 ? 4.319 -6.099 8.295 1.00 73.50 103 HIS A CA 1
ATOM 843 C C . HIS A 1 103 ? 4.906 -6.477 6.928 1.00 73.50 103 HIS A C 1
ATOM 845 O O . HIS A 1 103 ? 4.196 -6.414 5.929 1.00 73.50 103 HIS A O 1
ATOM 851 N N . THR A 1 104 ? 6.156 -6.948 6.890 1.00 77.62 104 THR A N 1
ATOM 852 C CA . THR A 1 104 ? 6.800 -7.502 5.697 1.00 77.62 104 THR A CA 1
ATOM 853 C C . THR A 1 104 ? 6.047 -8.738 5.217 1.00 77.62 104 THR A C 1
ATOM 855 O O . THR A 1 104 ? 5.551 -8.716 4.096 1.00 77.62 104 THR A O 1
ATOM 858 N N . ASP A 1 105 ? 5.850 -9.748 6.076 1.00 78.56 105 ASP A N 1
ATOM 859 C CA . ASP A 1 105 ? 5.109 -10.984 5.749 1.00 78.56 105 ASP A CA 1
ATOM 860 C C . ASP A 1 105 ? 3.694 -10.693 5.231 1.00 78.56 105 ASP A C 1
ATOM 862 O O . ASP A 1 105 ? 3.180 -11.354 4.323 1.00 78.56 105 ASP A O 1
ATOM 866 N N . LEU A 1 106 ? 3.047 -9.685 5.818 1.00 79.94 106 LEU A N 1
ATOM 867 C CA . LEU A 1 106 ? 1.741 -9.222 5.378 1.00 79.94 106 LEU A CA 1
ATOM 868 C C . LEU A 1 106 ? 1.815 -8.620 3.969 1.00 79.94 106 LEU A C 1
ATOM 870 O O . LEU A 1 106 ? 1.031 -9.018 3.112 1.00 79.94 106 LEU A O 1
ATOM 874 N N . LEU A 1 107 ? 2.755 -7.707 3.717 1.00 81.94 107 LEU A N 1
ATOM 875 C CA . LEU A 1 107 ? 2.967 -7.084 2.405 1.00 81.94 107 LEU A CA 1
ATOM 876 C C . LEU A 1 107 ? 3.413 -8.091 1.333 1.00 81.94 107 LEU A C 1
ATOM 878 O O . LEU A 1 107 ? 3.131 -7.889 0.152 1.00 81.94 107 LEU A O 1
ATOM 882 N N . GLU A 1 108 ? 4.024 -9.215 1.719 1.00 83.12 108 GLU A N 1
ATOM 883 C CA . GLU A 1 108 ? 4.378 -10.280 0.780 1.00 83.12 108 GLU A CA 1
ATOM 884 C C . GLU A 1 108 ? 3.157 -10.988 0.177 1.00 83.12 108 GLU A C 1
ATOM 886 O O . GLU A 1 108 ? 3.312 -11.734 -0.799 1.00 83.12 108 GLU A O 1
ATOM 891 N N . ARG A 1 109 ? 1.952 -10.799 0.723 1.00 83.38 109 ARG A N 1
ATOM 892 C CA . ARG A 1 109 ? 0.756 -11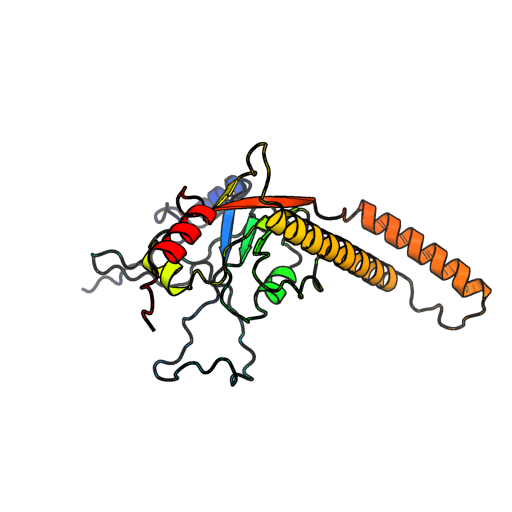.495 0.248 1.00 83.38 109 ARG A CA 1
ATOM 893 C C . ARG A 1 109 ? 0.316 -10.973 -1.125 1.00 83.38 109 ARG A C 1
ATOM 895 O O . ARG A 1 109 ? -0.003 -9.791 -1.252 1.00 83.38 109 ARG A O 1
ATOM 902 N N . PRO A 1 110 ? 0.239 -11.836 -2.156 1.00 86.31 110 PRO A N 1
ATOM 903 C CA . PRO A 1 110 ? -0.082 -11.417 -3.521 1.00 86.31 110 PRO A CA 1
ATOM 904 C C . PRO A 1 110 ? -1.531 -10.948 -3.694 1.00 86.31 110 PRO A C 1
ATOM 906 O O . PRO A 1 110 ? -1.884 -10.439 -4.753 1.00 86.31 110 PRO A O 1
ATOM 909 N N . GLU A 1 111 ? -2.395 -11.156 -2.700 1.00 88.00 111 GLU A N 1
ATOM 910 C CA . GLU A 1 111 ? -3.799 -10.766 -2.782 1.00 88.00 111 GLU A CA 1
ATOM 911 C C . GLU A 1 111 ? -4.059 -9.329 -2.315 1.00 88.00 111 GLU A C 1
ATOM 913 O O . GLU A 1 111 ? -5.132 -8.801 -2.604 1.00 88.00 111 GLU A O 1
ATOM 918 N N . ILE A 1 112 ? -3.121 -8.699 -1.597 1.00 89.31 112 ILE A N 1
ATOM 919 C CA . ILE A 1 112 ? -3.319 -7.351 -1.052 1.00 89.31 112 ILE A CA 1
ATOM 920 C C . ILE A 1 112 ? -3.305 -6.331 -2.187 1.00 89.31 112 ILE A C 1
ATOM 922 O O . ILE A 1 112 ? -2.306 -6.198 -2.899 1.00 89.31 112 ILE A O 1
ATOM 926 N N . SER A 1 113 ? -4.400 -5.578 -2.304 1.00 93.25 113 SER A N 1
ATOM 927 C CA . SER A 1 113 ? -4.495 -4.427 -3.205 1.00 93.25 113 SER A CA 1
ATOM 928 C C . SER A 1 113 ? -4.443 -3.082 -2.484 1.00 93.25 113 SER A C 1
ATOM 930 O O . SER A 1 113 ? -4.086 -2.080 -3.104 1.00 93.25 113 SER A O 1
ATOM 932 N N . LYS A 1 114 ? -4.772 -3.031 -1.187 1.00 93.69 114 LYS A N 1
ATOM 933 C CA . LYS A 1 114 ? -4.817 -1.784 -0.412 1.00 93.69 114 LYS A CA 1
ATOM 934 C C . LYS A 1 114 ? -4.199 -1.942 0.963 1.00 93.69 114 LYS A C 1
ATOM 936 O O . LYS A 1 114 ? -4.578 -2.831 1.727 1.00 93.69 114 LYS A O 1
ATOM 941 N N . VAL A 1 115 ? -3.309 -1.022 1.314 1.00 92.38 115 VAL A N 1
ATOM 942 C CA . VAL A 1 115 ? -2.668 -0.995 2.631 1.00 92.38 115 VAL A CA 1
ATOM 943 C C . VAL A 1 115 ? -2.633 0.422 3.190 1.00 92.38 115 VAL A C 1
ATOM 945 O O . VAL A 1 115 ? -2.461 1.387 2.448 1.00 92.38 115 VAL A O 1
ATOM 948 N N . ALA A 1 116 ? -2.791 0.560 4.500 1.00 91.56 116 ALA A N 1
ATOM 949 C CA . ALA A 1 116 ? -2.559 1.799 5.225 1.00 91.56 116 ALA A CA 1
ATOM 950 C C . ALA A 1 116 ? -1.316 1.654 6.103 1.00 91.56 116 ALA A C 1
ATOM 952 O O . ALA A 1 116 ? -1.229 0.696 6.849 1.00 91.56 116 ALA A O 1
ATOM 953 N N . MET A 1 117 ? -0.364 2.583 6.058 1.00 89.56 117 MET A N 1
ATOM 954 C CA . MET A 1 117 ? 0.944 2.439 6.711 1.00 89.56 117 MET A CA 1
ATOM 955 C C . MET A 1 117 ? 1.296 3.665 7.553 1.00 89.56 117 MET A C 1
ATOM 957 O O . MET A 1 117 ? 1.087 4.808 7.126 1.00 89.56 117 MET A O 1
ATOM 961 N N . ASN A 1 118 ? 1.826 3.414 8.754 1.00 89.31 118 ASN A N 1
ATOM 962 C CA . ASN A 1 118 ? 2.260 4.460 9.668 1.00 89.31 118 ASN A CA 1
ATOM 963 C C . ASN A 1 118 ? 3.651 4.969 9.277 1.00 89.31 118 ASN A C 1
ATOM 965 O O . ASN A 1 118 ? 4.645 4.296 9.514 1.00 89.31 118 ASN A O 1
ATOM 969 N N . ILE A 1 119 ? 3.755 6.196 8.774 1.00 87.62 119 ILE A N 1
ATOM 970 C CA . ILE A 1 119 ? 5.049 6.783 8.384 1.00 87.62 119 ILE A CA 1
ATOM 971 C C . ILE A 1 119 ? 5.942 7.185 9.566 1.00 87.62 119 ILE A C 1
ATOM 973 O O . ILE A 1 119 ? 7.057 7.663 9.357 1.00 87.62 119 ILE A O 1
ATOM 977 N N . ALA A 1 120 ? 5.438 7.085 10.797 1.00 83.44 120 ALA A N 1
ATOM 978 C CA . ALA A 1 120 ? 6.245 7.314 11.989 1.00 83.44 120 ALA A CA 1
ATOM 979 C C . ALA A 1 120 ? 7.096 6.090 12.348 1.00 83.44 120 ALA A C 1
ATOM 981 O O . ALA A 1 120 ? 8.158 6.235 12.956 1.00 83.44 120 ALA A O 1
ATOM 982 N N . GLU A 1 121 ? 6.652 4.899 11.939 1.00 72.69 121 GLU A N 1
ATOM 983 C CA . GLU A 1 121 ? 7.521 3.737 11.922 1.00 72.69 121 GLU A CA 1
ATOM 984 C C . GLU A 1 121 ? 8.586 3.980 10.861 1.00 72.69 121 GLU A C 1
ATOM 986 O O . GLU A 1 121 ? 8.324 4.533 9.792 1.00 72.69 121 GLU A O 1
ATOM 991 N N . LYS A 1 122 ? 9.821 3.615 11.179 1.00 66.88 122 LYS A N 1
ATOM 992 C CA . LYS A 1 122 ? 10.943 3.655 10.252 1.00 66.88 122 LYS A CA 1
ATOM 993 C C . LYS A 1 122 ? 10.656 2.684 9.099 1.00 66.88 122 LYS A C 1
ATOM 995 O O . LYS A 1 122 ? 11.105 1.546 9.127 1.00 66.88 122 LYS A O 1
ATOM 1000 N N . CYS A 1 123 ? 9.887 3.128 8.107 1.00 57.44 123 CYS A N 1
ATOM 1001 C CA . CYS A 1 123 ? 9.413 2.338 6.971 1.00 57.44 123 CYS A CA 1
ATOM 1002 C C . CYS A 1 123 ? 10.557 2.040 5.981 1.00 57.44 123 CYS A C 1
ATOM 1004 O O . CYS A 1 123 ? 10.489 2.383 4.805 1.00 57.44 123 CYS A O 1
ATOM 1006 N N . TYR A 1 124 ? 11.643 1.419 6.445 1.00 56.72 124 TYR A N 1
ATOM 1007 C CA . TYR A 1 124 ? 12.784 1.020 5.615 1.00 56.72 124 TYR A CA 1
ATOM 1008 C C . TYR A 1 124 ? 12.531 -0.288 4.838 1.00 56.72 124 TYR A C 1
ATOM 1010 O O . TYR A 1 124 ? 13.442 -0.804 4.187 1.00 56.72 124 TYR A O 1
ATOM 1018 N N . HIS A 1 125 ? 11.309 -0.829 4.895 1.00 60.06 125 HIS A N 1
ATOM 1019 C CA . HIS A 1 125 ? 10.981 -2.189 4.464 1.00 60.06 125 HIS A CA 1
ATOM 1020 C C . HIS A 1 125 ? 9.917 -2.250 3.351 1.00 60.06 125 HIS A C 1
ATOM 1022 O O . HIS A 1 125 ? 9.204 -3.240 3.232 1.00 60.06 125 HIS A O 1
ATOM 1028 N N . PHE A 1 126 ? 9.849 -1.255 2.454 1.00 65.62 126 PHE A N 1
ATOM 1029 C CA . PHE A 1 126 ? 9.056 -1.372 1.212 1.00 65.62 126 PHE A CA 1
ATOM 1030 C C . PHE A 1 126 ? 9.684 -2.315 0.172 1.00 65.62 126 PHE A C 1
ATOM 1032 O O . PHE A 1 126 ? 9.147 -2.492 -0.916 1.00 65.62 126 PHE A O 1
ATOM 1039 N N . LYS A 1 127 ? 10.776 -3.008 0.509 1.00 66.75 127 LYS A N 1
ATOM 1040 C CA . LYS A 1 127 ? 11.496 -3.908 -0.406 1.00 66.75 127 LYS A CA 1
ATOM 1041 C C . LYS A 1 127 ? 10.641 -5.043 -0.979 1.00 66.75 127 LYS A C 1
ATOM 1043 O O . LYS A 1 127 ? 11.103 -5.740 -1.880 1.00 66.75 127 LYS A O 1
ATOM 1048 N N . ILE A 1 128 ? 9.431 -5.253 -0.457 1.00 74.31 128 ILE A N 1
ATOM 1049 C CA . ILE A 1 128 ? 8.529 -6.333 -0.860 1.00 74.31 128 ILE A CA 1
ATOM 1050 C C . ILE A 1 128 ? 7.144 -5.795 -1.234 1.00 74.31 128 ILE A C 1
ATOM 1052 O O . ILE A 1 128 ? 6.114 -6.325 -0.826 1.00 74.31 128 ILE A O 1
ATOM 1056 N N . LEU A 1 129 ? 7.104 -4.726 -2.034 1.00 82.94 129 LEU A N 1
ATOM 1057 C CA . LEU A 1 129 ? 5.873 -4.371 -2.738 1.00 82.94 129 LEU A CA 1
ATOM 1058 C C . LEU A 1 129 ? 5.502 -5.476 -3.734 1.00 82.94 129 LEU A C 1
ATOM 1060 O O . LEU A 1 129 ? 6.362 -6.135 -4.328 1.00 82.94 129 LEU A O 1
ATOM 1064 N N . ARG A 1 130 ? 4.196 -5.682 -3.906 1.00 87.81 130 ARG A N 1
ATOM 1065 C CA . ARG A 1 130 ? 3.637 -6.646 -4.853 1.00 87.81 130 ARG A CA 1
ATOM 1066 C C . ARG A 1 130 ? 2.982 -5.935 -6.034 1.00 87.81 130 ARG A C 1
ATOM 1068 O O . ARG A 1 130 ? 2.406 -4.863 -5.849 1.00 87.81 130 ARG A O 1
ATOM 1075 N N . PRO A 1 131 ? 2.955 -6.567 -7.222 1.00 88.38 131 PRO A N 1
ATOM 1076 C CA . PRO A 1 131 ? 2.283 -5.998 -8.391 1.00 88.38 131 PRO A CA 1
ATOM 1077 C C . PRO A 1 131 ? 0.760 -5.862 -8.228 1.00 88.38 131 PRO A C 1
ATOM 1079 O O . PRO A 1 131 ? 0.116 -5.193 -9.030 1.00 88.38 131 PRO A O 1
ATOM 1082 N N . SER A 1 132 ? 0.181 -6.526 -7.222 1.00 90.44 132 SER A N 1
ATOM 1083 C CA . SER A 1 132 ? -1.235 -6.440 -6.858 1.00 90.44 132 SER A CA 1
ATOM 1084 C C . SER A 1 132 ? -1.595 -5.164 -6.103 1.00 90.44 132 SER A C 1
ATOM 1086 O O . SER A 1 132 ? -2.778 -4.854 -6.007 1.00 90.44 132 SER A O 1
ATOM 1088 N N . LEU A 1 133 ? -0.611 -4.451 -5.540 1.00 93.69 133 LEU A N 1
ATOM 1089 C CA . LEU A 1 133 ? -0.863 -3.268 -4.731 1.00 93.69 133 LEU A CA 1
ATOM 1090 C C . LEU A 1 133 ? -1.335 -2.113 -5.621 1.00 93.69 133 LEU A C 1
ATOM 1092 O O . LEU A 1 133 ? -0.586 -1.608 -6.453 1.00 93.69 133 LEU A O 1
ATOM 1096 N N . GLU A 1 134 ? -2.573 -1.680 -5.409 1.00 95.12 134 GLU A N 1
ATOM 1097 C CA . GLU A 1 134 ? -3.236 -0.605 -6.150 1.00 95.12 134 GLU A CA 1
ATOM 1098 C C . GLU A 1 134 ? -3.220 0.720 -5.370 1.00 95.12 134 GLU A C 1
ATOM 1100 O O . GLU A 1 134 ? -3.149 1.795 -5.967 1.00 95.12 134 GLU A O 1
ATOM 1105 N N . GLU A 1 135 ? -3.298 0.668 -4.036 1.00 95.50 135 GLU A N 1
ATOM 1106 C CA . GLU A 1 135 ? -3.412 1.855 -3.184 1.00 95.50 135 GLU A CA 1
ATOM 1107 C C . GLU A 1 135 ? -2.610 1.720 -1.884 1.00 95.50 135 GLU A C 1
ATOM 1109 O O . GLU A 1 135 ? -2.713 0.732 -1.154 1.00 95.50 135 GLU A O 1
ATOM 1114 N N . ALA A 1 136 ? -1.853 2.769 -1.562 1.00 94.19 136 ALA A N 1
ATOM 1115 C CA . ALA A 1 136 ? -1.136 2.911 -0.302 1.00 94.19 136 ALA A CA 1
ATOM 1116 C C . ALA A 1 136 ? -1.599 4.184 0.422 1.00 94.19 136 ALA A C 1
ATOM 1118 O O . ALA A 1 136 ? -1.423 5.306 -0.060 1.00 94.19 136 ALA A O 1
ATOM 1119 N N . ILE A 1 137 ? -2.188 4.027 1.605 1.00 94.56 137 ILE A N 1
ATOM 1120 C CA . ILE A 1 137 ? -2.595 5.132 2.472 1.00 94.56 137 ILE A CA 1
ATOM 1121 C C . ILE A 1 137 ? -1.488 5.377 3.491 1.00 94.56 137 ILE A C 1
ATOM 1123 O O . ILE A 1 137 ? -1.258 4.574 4.383 1.00 94.56 137 ILE A O 1
ATOM 1127 N N . LEU A 1 138 ? -0.825 6.519 3.409 1.00 93.44 138 LEU A N 1
ATOM 1128 C CA . LEU A 1 138 ? 0.128 6.950 4.417 1.00 93.44 138 LEU A CA 1
ATOM 1129 C C . LEU A 1 138 ? -0.596 7.759 5.490 1.00 93.44 138 LEU A C 1
ATOM 1131 O O . LEU A 1 138 ? -1.298 8.734 5.194 1.00 93.44 138 LEU A O 1
ATOM 1135 N N . TYR A 1 139 ? -0.393 7.376 6.743 1.00 92.50 139 TYR A N 1
ATOM 1136 C CA . TYR A 1 139 ? -0.881 8.103 7.908 1.00 92.50 139 TYR A CA 1
ATOM 1137 C C . TYR A 1 139 ? 0.244 8.264 8.927 1.00 92.50 139 TYR A C 1
ATOM 1139 O O . TYR A 1 139 ? 1.261 7.584 8.862 1.00 92.50 139 TYR A O 1
ATOM 1147 N N . TYR A 1 140 ? 0.067 9.182 9.871 1.00 90.00 140 TYR A N 1
ATOM 1148 C CA . TYR A 1 140 ? 1.002 9.362 10.975 1.00 90.00 140 TYR A CA 1
ATOM 1149 C C . TYR A 1 140 ? 0.297 9.090 12.293 1.00 90.00 140 TYR A C 1
ATOM 1151 O O . TYR A 1 140 ? -0.710 9.728 12.622 1.00 90.00 140 TYR A O 1
ATOM 1159 N N . LEU A 1 141 ? 0.849 8.150 13.044 1.00 87.44 141 LEU A N 1
ATOM 1160 C CA . LEU A 1 141 ? 0.515 7.893 14.431 1.00 87.44 141 LEU A CA 1
ATOM 1161 C C . LEU A 1 141 ? 1.820 7.943 15.220 1.00 87.44 141 LEU A C 1
ATOM 1163 O O . LEU A 1 141 ? 2.740 7.181 14.945 1.00 87.44 141 LEU A O 1
ATOM 1167 N N . ASP A 1 142 ? 1.904 8.888 16.152 1.00 82.50 142 ASP A N 1
ATOM 1168 C CA . ASP A 1 142 ? 3.083 9.103 16.986 1.00 82.50 142 ASP A CA 1
ATOM 1169 C C . ASP A 1 142 ? 3.475 7.801 17.701 1.00 82.50 142 ASP A C 1
ATOM 1171 O O . ASP A 1 142 ? 2.621 7.223 18.376 1.00 82.50 142 ASP A O 1
ATOM 1175 N N . PRO A 1 143 ? 4.732 7.343 17.570 1.00 72.50 143 PRO A N 1
ATOM 1176 C CA . PRO A 1 143 ? 5.210 6.121 18.208 1.00 72.50 143 PRO A CA 1
ATOM 1177 C C . PRO A 1 143 ? 5.193 6.205 19.739 1.00 72.50 143 PRO A C 1
ATOM 1179 O O . PRO A 1 143 ? 5.224 5.173 20.398 1.00 72.50 143 PRO A O 1
ATOM 1182 N N . LEU A 1 144 ? 5.121 7.411 20.317 1.00 69.81 144 LEU A N 1
ATOM 1183 C CA . LEU A 1 144 ? 4.945 7.606 21.758 1.00 69.81 144 LEU A CA 1
ATOM 1184 C C . LEU A 1 144 ? 3.515 7.314 22.234 1.00 69.81 144 LEU A C 1
ATOM 1186 O O . LEU A 1 144 ? 3.274 7.294 23.442 1.00 69.81 144 LEU A O 1
ATOM 1190 N N . MET A 1 145 ? 2.559 7.093 21.322 1.00 69.75 145 MET A N 1
ATOM 1191 C CA . MET A 1 145 ? 1.309 6.430 21.684 1.00 69.75 145 MET A CA 1
ATOM 1192 C C . MET A 1 145 ? 1.632 4.972 21.999 1.00 69.75 145 MET A C 1
ATOM 1194 O O . MET A 1 145 ? 1.569 4.113 21.124 1.00 69.75 145 MET A O 1
ATOM 1198 N N . ASP A 1 146 ? 2.007 4.731 23.254 1.00 63.72 146 ASP A N 1
ATOM 1199 C CA . ASP A 1 146 ? 2.256 3.396 23.781 1.00 63.72 146 ASP A CA 1
ATOM 1200 C C . ASP A 1 146 ? 1.082 2.470 23.416 1.00 63.72 146 ASP A C 1
ATOM 1202 O O . ASP A 1 146 ? -0.086 2.877 23.435 1.00 63.72 146 ASP A O 1
ATOM 1206 N N . GLN A 1 147 ? 1.379 1.214 23.088 1.00 64.19 147 GLN A N 1
ATOM 1207 C CA . GLN A 1 147 ? 0.361 0.178 22.928 1.00 64.19 147 GLN A CA 1
ATOM 1208 C C . GLN A 1 147 ? -0.593 0.154 24.116 1.00 64.19 147 GLN A C 1
ATOM 1210 O O . GLN A 1 147 ? -1.793 -0.005 23.907 1.00 64.19 147 GLN A O 1
ATOM 1215 N N . ASP A 1 148 ? -0.077 0.378 25.326 1.00 64.44 148 ASP A N 1
ATOM 1216 C CA . ASP A 1 148 ? -0.881 0.419 26.544 1.00 64.44 148 ASP A CA 1
ATOM 1217 C C . ASP A 1 148 ? -1.875 1.594 26.536 1.00 64.44 148 ASP A C 1
ATOM 1219 O O . ASP A 1 148 ? -3.001 1.480 27.031 1.00 64.44 148 ASP A O 1
ATOM 1223 N N . ALA A 1 149 ? -1.511 2.717 25.906 1.00 66.94 149 ALA A N 1
ATOM 1224 C CA . ALA A 1 149 ? -2.405 3.850 25.677 1.00 66.94 149 ALA A CA 1
ATOM 1225 C C . ALA A 1 149 ? -3.470 3.552 24.612 1.00 66.94 149 ALA A C 1
ATOM 1227 O O . ALA A 1 149 ? -4.578 4.077 24.688 1.00 66.94 149 ALA A O 1
ATOM 1228 N N . LEU A 1 150 ? -3.178 2.710 23.623 1.00 68.00 150 LEU A N 1
ATOM 1229 C CA . LEU A 1 150 ? -4.197 2.267 22.673 1.00 68.00 150 LEU A CA 1
ATOM 1230 C C . LEU A 1 150 ? -5.126 1.228 23.325 1.00 68.00 150 LEU A C 1
ATOM 1232 O O . LEU A 1 150 ? -6.345 1.399 23.308 1.00 68.00 150 LEU A O 1
ATOM 1236 N N . SER A 1 151 ? -4.579 0.197 23.966 1.00 64.81 151 SER A N 1
ATOM 1237 C CA . SER A 1 151 ? -5.361 -0.906 24.530 1.00 64.81 151 SER A CA 1
ATOM 1238 C C . SER A 1 151 ? -6.274 -0.475 25.675 1.00 64.81 151 SER A C 1
ATOM 1240 O O . SER A 1 151 ? -7.396 -0.961 25.764 1.00 64.81 151 SER A O 1
ATOM 1242 N N . SER A 1 152 ? -5.827 0.442 26.540 1.00 60.16 152 SER A N 1
ATOM 1243 C CA . SER A 1 152 ? -6.620 0.894 27.694 1.00 60.16 152 SER A CA 1
ATOM 1244 C C . SER A 1 152 ? -7.779 1.818 27.324 1.00 60.16 152 SER A C 1
ATOM 1246 O O . SER A 1 152 ? -8.747 1.917 28.076 1.00 60.16 152 SER A O 1
ATOM 1248 N N . TYR A 1 153 ? -7.705 2.508 26.186 1.00 56.25 153 TYR A N 1
ATOM 1249 C CA . TYR A 1 153 ? -8.724 3.492 25.837 1.00 56.25 153 TYR A CA 1
ATOM 1250 C C . TYR A 1 153 ? -9.918 2.903 25.095 1.00 56.25 153 TYR A C 1
ATOM 1252 O O . TYR A 1 153 ? -10.974 3.543 25.074 1.00 56.25 153 TYR A O 1
ATOM 1260 N N . PHE A 1 154 ? -9.779 1.744 24.447 1.00 57.88 154 PHE A N 1
ATOM 1261 C CA . PHE A 1 154 ? -10.768 1.337 23.459 1.00 57.88 154 PHE A CA 1
ATOM 1262 C C . PHE A 1 154 ? -10.945 -0.182 23.396 1.00 57.88 154 PHE A C 1
ATOM 1264 O O . PHE A 1 154 ? -10.358 -0.873 22.567 1.00 57.88 154 PHE A O 1
ATOM 1271 N N . ASP A 1 155 ? -11.890 -0.673 24.199 1.00 55.38 155 ASP A N 1
ATOM 1272 C CA . ASP A 1 155 ? -12.456 -2.023 24.087 1.00 55.38 155 ASP A CA 1
ATOM 1273 C C . ASP A 1 155 ? -13.185 -2.273 22.749 1.00 55.38 155 ASP A C 1
ATOM 1275 O O . ASP A 1 155 ? -13.673 -3.371 22.520 1.00 55.38 155 ASP A O 1
ATOM 1279 N N . HIS A 1 156 ? -13.263 -1.281 21.855 1.00 64.81 156 HIS A N 1
ATOM 1280 C CA . HIS A 1 156 ? -13.702 -1.403 20.466 1.00 64.81 156 HIS A CA 1
ATOM 1281 C C . HIS A 1 156 ? -13.020 -0.299 19.645 1.00 64.81 156 HIS A C 1
ATOM 1283 O O . HIS A 1 156 ? -13.249 0.881 19.913 1.00 64.81 156 HIS A O 1
ATOM 1289 N N . PHE A 1 157 ? -12.184 -0.647 18.665 1.00 70.44 157 PHE A N 1
ATOM 1290 C CA . PHE A 1 157 ? -11.588 0.327 17.747 1.00 70.44 157 PHE A CA 1
ATOM 1291 C C . PHE A 1 157 ? -12.332 0.347 16.413 1.00 70.44 157 PHE A C 1
ATOM 1293 O O . PHE A 1 157 ? -12.399 -0.653 15.706 1.00 70.44 157 PHE A O 1
ATOM 1300 N N . GLU A 1 158 ? -12.862 1.512 16.059 1.00 79.00 158 GLU A N 1
ATOM 1301 C CA . GLU A 1 158 ? -13.229 1.859 14.694 1.00 79.00 158 GLU A CA 1
ATOM 1302 C C . GLU A 1 158 ? -12.117 2.724 14.099 1.00 79.00 158 GLU A C 1
ATOM 1304 O O . GLU A 1 158 ? -11.916 3.875 14.506 1.00 79.00 158 GLU A O 1
ATOM 1309 N N . VAL A 1 159 ? -11.400 2.176 13.121 1.00 83.19 159 VAL A N 1
ATOM 1310 C CA . VAL A 1 159 ? -10.408 2.914 12.340 1.00 83.19 159 VAL A CA 1
ATOM 1311 C C . VAL A 1 159 ? -11.079 3.527 11.117 1.00 83.19 159 VAL A C 1
ATOM 1313 O O . VAL A 1 159 ? -11.742 2.849 10.330 1.00 83.19 159 VAL A O 1
ATOM 1316 N N . SER A 1 160 ? -10.882 4.830 10.918 1.00 89.06 160 SER A N 1
ATOM 1317 C CA . SER A 1 160 ? -11.253 5.496 9.669 1.00 89.06 160 SER A CA 1
ATOM 1318 C C . SER A 1 160 ? -10.160 6.432 9.175 1.00 89.06 160 SER A C 1
ATOM 1320 O O . SER A 1 160 ? -9.540 7.163 9.946 1.00 89.06 160 SER A O 1
ATOM 1322 N N . PHE A 1 161 ? -9.949 6.438 7.861 1.00 92.00 161 PHE A N 1
ATOM 1323 C CA . PHE A 1 161 ? -9.049 7.372 7.199 1.00 92.00 161 PHE A CA 1
ATOM 1324 C C . PHE A 1 161 ? -9.847 8.502 6.579 1.00 92.00 161 PHE A C 1
ATOM 1326 O O . PHE A 1 161 ? -10.861 8.279 5.914 1.00 92.00 161 PHE A O 1
ATOM 1333 N N . ARG A 1 162 ? -9.401 9.736 6.801 1.00 94.00 162 ARG A N 1
ATOM 1334 C CA . ARG A 1 162 ? -10.051 10.917 6.228 1.00 94.00 162 ARG A CA 1
ATOM 1335 C C . ARG A 1 162 ? -9.022 11.803 5.542 1.00 94.00 162 ARG A C 1
ATOM 1337 O O . ARG A 1 162 ? -7.902 11.930 6.040 1.00 94.00 162 ARG A O 1
ATOM 1344 N N . PRO A 1 163 ? -9.383 12.463 4.431 1.00 95.44 163 PRO A N 1
ATOM 1345 C CA . PRO A 1 163 ? -8.483 13.406 3.793 1.00 95.44 163 PRO A CA 1
ATOM 1346 C C . PRO A 1 163 ? -8.129 14.544 4.755 1.00 95.44 163 PRO A C 1
ATOM 1348 O O . PRO A 1 163 ? -8.909 14.931 5.635 1.00 95.44 163 PRO A O 1
ATOM 1351 N N . PHE A 1 164 ? -6.942 15.114 4.566 1.00 92.69 164 PHE A N 1
ATOM 1352 C CA . PHE A 1 164 ? -6.616 16.383 5.199 1.00 92.69 164 PHE A CA 1
ATOM 1353 C C . PHE A 1 164 ? -7.598 17.468 4.738 1.00 92.69 164 PHE A C 1
ATOM 1355 O O . PHE A 1 164 ? -8.172 17.411 3.650 1.00 92.69 164 PHE A O 1
ATOM 1362 N N . ASN A 1 165 ? -7.802 18.479 5.583 1.00 93.00 165 ASN A N 1
ATOM 1363 C CA . ASN A 1 165 ? -8.555 19.660 5.173 1.00 93.00 165 ASN A CA 1
ATOM 1364 C C . ASN A 1 165 ? -7.810 20.403 4.043 1.00 93.00 165 ASN A C 1
ATOM 1366 O O . ASN A 1 165 ? -6.683 20.063 3.687 1.00 93.00 165 ASN A O 1
ATOM 1370 N N . ARG A 1 166 ? -8.400 21.485 3.519 1.00 91.06 166 ARG A N 1
ATOM 1371 C CA . ARG A 1 166 ? -7.793 22.289 2.439 1.00 91.06 166 ARG A CA 1
ATOM 1372 C C . ARG A 1 166 ? -6.377 22.808 2.739 1.00 91.06 166 ARG A C 1
ATOM 1374 O O . ARG A 1 166 ? -5.676 23.180 1.808 1.00 91.06 166 ARG A O 1
ATOM 1381 N N . ARG A 1 167 ? -5.955 22.863 4.009 1.00 91.88 167 ARG A N 1
ATOM 1382 C CA . ARG A 1 167 ? -4.606 23.311 4.399 1.00 91.88 167 ARG A CA 1
ATOM 1383 C C . ARG A 1 167 ? -3.556 22.198 4.284 1.00 91.88 167 ARG A C 1
ATOM 1385 O O . ARG A 1 167 ? -2.365 22.500 4.231 1.00 91.88 167 ARG A O 1
ATOM 1392 N N . GLY A 1 168 ? -3.981 20.938 4.194 1.00 91.94 168 GLY A N 1
ATOM 1393 C CA . GLY A 1 168 ? -3.090 19.784 4.144 1.00 91.94 168 GLY A CA 1
ATOM 1394 C C . GLY A 1 168 ? -2.425 19.474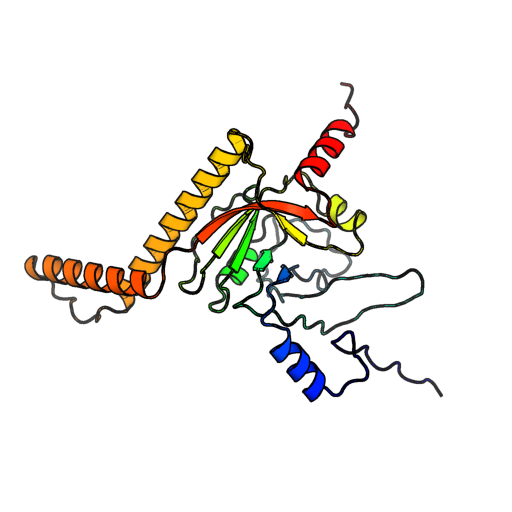 5.494 1.00 91.94 168 GLY A C 1
ATOM 1395 O O . GLY A 1 168 ? -2.779 20.068 6.518 1.00 91.94 168 GLY A O 1
ATOM 1396 N N . PRO A 1 169 ? -1.461 18.538 5.512 1.00 92.00 169 PRO A N 1
ATOM 1397 C CA . PRO A 1 169 ? -0.641 18.267 6.688 1.00 92.00 169 PRO A CA 1
ATOM 1398 C C . PRO A 1 169 ? 0.329 19.428 6.986 1.00 92.00 169 PRO A C 1
ATOM 1400 O O . PRO A 1 169 ? 0.688 20.181 6.066 1.00 92.00 169 PRO A O 1
ATOM 1403 N N . PRO A 1 170 ? 0.802 19.554 8.245 1.00 90.81 170 PRO A N 1
ATOM 1404 C CA . PRO A 1 170 ? 1.911 20.439 8.608 1.00 90.81 170 PRO A CA 1
ATOM 1405 C C . PRO A 1 170 ? 3.148 20.204 7.731 1.00 90.81 170 PRO A C 1
ATOM 1407 O O . PRO A 1 170 ? 3.384 19.081 7.290 1.00 90.81 170 PRO A O 1
ATOM 1410 N N . LYS A 1 171 ? 3.971 21.241 7.512 1.00 91.06 171 LYS A N 1
ATOM 1411 C CA . LYS A 1 171 ? 5.128 21.186 6.593 1.00 91.06 171 LYS A CA 1
ATOM 1412 C C . LYS A 1 171 ? 6.061 19.997 6.864 1.00 91.06 171 LYS A C 1
ATOM 1414 O O . LYS A 1 171 ? 6.307 19.217 5.956 1.00 91.06 171 LYS A O 1
ATOM 1419 N N . ARG A 1 172 ? 6.493 19.815 8.117 1.00 87.75 172 ARG A N 1
ATOM 1420 C CA . ARG A 1 172 ? 7.367 18.697 8.521 1.00 87.75 172 ARG A CA 1
ATOM 1421 C C . ARG A 1 172 ? 6.754 17.331 8.198 1.00 87.75 172 ARG A C 1
ATOM 1423 O O . ARG A 1 172 ? 7.449 16.422 7.770 1.00 87.75 172 ARG A O 1
ATOM 1430 N N . LEU A 1 173 ? 5.444 17.193 8.393 1.00 88.69 173 LEU A N 1
ATOM 1431 C CA . LEU A 1 173 ? 4.737 15.950 8.107 1.00 88.69 173 LEU A CA 1
ATOM 1432 C C . LEU A 1 173 ? 4.591 15.713 6.597 1.00 88.69 173 LEU A C 1
ATOM 1434 O O . LEU A 1 173 ? 4.676 14.582 6.138 1.00 88.69 173 LEU A O 1
ATOM 1438 N N . ARG A 1 174 ? 4.412 16.784 5.818 1.00 91.81 174 ARG A N 1
ATOM 1439 C CA . ARG A 1 174 ? 4.396 16.725 4.353 1.00 91.81 174 ARG A CA 1
ATOM 1440 C C . ARG A 1 174 ? 5.721 16.218 3.790 1.00 91.81 174 ARG A C 1
ATOM 1442 O O . ARG A 1 174 ? 5.699 15.327 2.959 1.00 91.81 174 ARG A O 1
ATOM 1449 N N . GLU A 1 175 ? 6.843 16.728 4.293 1.00 90.06 175 GLU A N 1
ATOM 1450 C CA . GLU A 1 175 ? 8.183 16.279 3.888 1.00 90.06 175 GLU A CA 1
ATOM 1451 C C . GLU A 1 175 ? 8.384 14.782 4.163 1.00 90.06 175 GLU A C 1
ATOM 1453 O O . GLU A 1 175 ? 8.906 14.064 3.315 1.00 90.06 175 GLU A O 1
ATOM 1458 N N . LEU A 1 176 ? 7.904 14.288 5.311 1.00 89.81 176 LEU A N 1
ATOM 1459 C CA . LEU A 1 176 ? 7.929 12.855 5.625 1.00 89.81 176 LEU A CA 1
ATOM 1460 C C . LEU A 1 176 ? 7.042 12.034 4.683 1.00 89.81 176 LEU A C 1
ATOM 1462 O O . LEU A 1 176 ? 7.450 10.959 4.244 1.00 89.81 176 LEU A O 1
ATOM 1466 N N . PHE A 1 177 ? 5.840 12.520 4.368 1.00 91.38 177 PHE A N 1
ATOM 1467 C CA . PHE A 1 177 ? 4.951 11.850 3.423 1.00 91.38 177 PHE A CA 1
ATOM 1468 C C 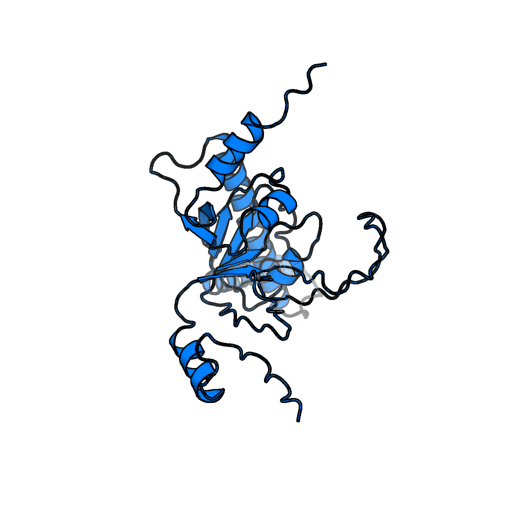. PHE A 1 177 ? 5.550 11.783 2.016 1.00 91.38 177 PHE A C 1
ATOM 1470 O O . PHE A 1 177 ? 5.535 10.716 1.410 1.00 91.38 177 PHE A O 1
ATOM 1477 N N . ASP A 1 178 ? 6.112 12.887 1.527 1.00 92.50 178 ASP A N 1
ATOM 1478 C CA . ASP A 1 178 ? 6.727 12.955 0.201 1.00 92.50 178 ASP A CA 1
ATOM 1479 C C . ASP A 1 178 ? 7.962 12.049 0.107 1.00 92.50 178 ASP A C 1
ATOM 1481 O O . ASP A 1 178 ? 8.141 11.356 -0.893 1.00 92.50 178 ASP A O 1
ATOM 1485 N N . LEU A 1 179 ? 8.765 11.974 1.175 1.00 90.88 179 LEU A N 1
ATOM 1486 C CA . LEU A 1 179 ? 9.890 11.043 1.261 1.00 90.88 179 LEU A CA 1
ATOM 1487 C C . LEU A 1 179 ? 9.429 9.575 1.199 1.00 90.88 179 LEU A C 1
ATOM 1489 O O . LEU A 1 179 ? 9.963 8.799 0.412 1.00 90.88 179 LEU A O 1
ATOM 1493 N N . ASN A 1 180 ? 8.422 9.190 1.991 1.00 90.00 180 ASN A N 1
ATOM 1494 C CA . ASN A 1 180 ? 7.894 7.819 1.984 1.00 90.00 180 ASN A CA 1
ATOM 1495 C C . ASN A 1 180 ? 7.221 7.461 0.655 1.00 90.00 180 ASN A C 1
ATOM 1497 O O . ASN A 1 180 ? 7.365 6.341 0.172 1.00 90.00 180 ASN A O 1
ATOM 1501 N N . LYS A 1 181 ? 6.527 8.417 0.033 1.00 93.06 181 LYS A N 1
ATOM 1502 C CA . LYS A 1 181 ? 5.976 8.247 -1.310 1.00 93.06 181 LYS A CA 1
ATOM 1503 C C . LYS A 1 181 ? 7.081 7.950 -2.327 1.00 93.06 181 LYS A C 1
ATOM 1505 O O . LYS A 1 181 ? 6.951 6.989 -3.077 1.00 93.06 181 LYS A O 1
ATOM 1510 N N . ALA A 1 182 ? 8.168 8.724 -2.314 1.00 92.38 182 ALA A N 1
ATOM 1511 C CA . ALA A 1 182 ? 9.297 8.503 -3.213 1.00 92.38 182 ALA A CA 1
ATOM 1512 C C . ALA A 1 182 ? 9.941 7.119 -3.006 1.00 92.38 182 ALA A C 1
ATOM 1514 O O . ALA A 1 182 ? 10.323 6.474 -3.983 1.00 92.38 182 ALA A O 1
ATOM 1515 N N . TYR A 1 183 ? 10.020 6.635 -1.760 1.00 91.00 183 TYR A N 1
ATOM 1516 C CA . TYR A 1 183 ? 10.487 5.274 -1.479 1.00 91.00 183 TYR A CA 1
ATOM 1517 C C . TYR A 1 183 ? 9.568 4.205 -2.071 1.00 91.00 183 TYR A C 1
ATOM 1519 O O . TYR A 1 183 ? 10.062 3.310 -2.748 1.00 91.00 183 TYR A O 1
ATOM 1527 N N . ILE A 1 184 ? 8.249 4.322 -1.888 1.00 90.56 184 ILE A N 1
ATOM 1528 C CA . ILE A 1 184 ? 7.277 3.380 -2.469 1.00 90.56 184 ILE A CA 1
ATOM 1529 C C . ILE A 1 184 ? 7.393 3.350 -3.995 1.00 90.56 184 ILE A C 1
ATOM 1531 O O . ILE A 1 184 ? 7.437 2.274 -4.584 1.00 90.56 184 ILE A O 1
ATOM 1535 N N . GLU A 1 185 ? 7.470 4.515 -4.641 1.00 92.38 185 GLU A N 1
ATOM 1536 C CA . GLU A 1 185 ? 7.607 4.608 -6.099 1.00 92.38 185 GLU A CA 1
ATOM 1537 C C . GLU A 1 185 ? 8.925 3.979 -6.585 1.00 92.38 185 GLU A C 1
ATOM 1539 O O . GLU A 1 185 ? 8.930 3.232 -7.562 1.00 92.38 185 GLU A O 1
ATOM 1544 N N . THR A 1 186 ? 10.030 4.215 -5.870 1.00 92.50 186 THR A N 1
ATOM 1545 C CA . THR A 1 186 ? 11.346 3.637 -6.195 1.00 92.50 186 THR A CA 1
ATOM 1546 C C . THR A 1 186 ? 11.350 2.116 -6.044 1.00 92.50 186 THR A C 1
ATOM 1548 O O . THR A 1 186 ? 11.776 1.407 -6.956 1.00 92.50 186 THR A O 1
ATOM 1551 N N . ASP A 1 187 ? 10.850 1.598 -4.922 1.00 90.69 187 ASP A N 1
ATOM 1552 C CA . ASP A 1 187 ? 10.828 0.158 -4.651 1.00 90.69 187 ASP A CA 1
ATOM 1553 C C . ASP A 1 187 ? 9.876 -0.578 -5.605 1.00 90.69 187 ASP A C 1
ATOM 1555 O O . ASP A 1 187 ? 10.158 -1.704 -6.027 1.00 90.69 187 ASP A O 1
ATOM 1559 N N . TYR A 1 188 ? 8.792 0.077 -6.029 1.00 91.62 188 TYR A N 1
ATOM 1560 C CA . TYR A 1 188 ? 7.898 -0.458 -7.051 1.00 91.62 188 TYR A CA 1
ATOM 1561 C C . TYR A 1 188 ? 8.593 -0.587 -8.412 1.00 91.62 188 TYR A C 1
ATOM 1563 O O . TYR A 1 188 ? 8.472 -1.616 -9.075 1.00 91.62 188 TYR A O 1
ATOM 1571 N N . GLU A 1 189 ? 9.376 0.411 -8.823 1.00 92.81 189 GLU A N 1
ATOM 1572 C CA . GLU A 1 189 ? 10.159 0.340 -10.063 1.00 92.81 189 GLU A CA 1
ATOM 1573 C C . GLU A 1 189 ? 11.215 -0.777 -10.018 1.00 92.81 189 GLU A C 1
ATOM 1575 O O . GLU A 1 189 ? 11.370 -1.522 -10.990 1.00 92.81 189 GLU A O 1
ATOM 1580 N N . VAL A 1 190 ? 11.879 -0.967 -8.872 1.00 92.81 190 VAL A N 1
ATOM 1581 C CA . VAL A 1 190 ? 12.811 -2.089 -8.656 1.00 92.81 190 VAL A CA 1
ATOM 1582 C C . VAL A 1 190 ? 12.089 -3.437 -8.760 1.00 92.81 190 VAL A C 1
ATOM 1584 O O . VAL A 1 190 ? 12.606 -4.378 -9.369 1.00 92.81 190 VAL A O 1
ATOM 1587 N N . MET A 1 191 ? 10.880 -3.547 -8.204 1.00 92.62 191 MET A N 1
ATOM 1588 C CA . MET A 1 191 ? 10.042 -4.742 -8.331 1.00 92.62 191 MET A CA 1
ATOM 1589 C C . MET A 1 191 ? 9.687 -5.025 -9.801 1.00 92.62 191 MET A C 1
ATOM 1591 O O . MET A 1 191 ? 9.863 -6.160 -10.251 1.00 92.62 191 MET A O 1
ATOM 1595 N N . ILE A 1 192 ? 9.244 -4.014 -10.559 1.00 93.69 192 ILE A N 1
ATOM 1596 C CA . ILE A 1 192 ? 8.932 -4.139 -11.995 1.00 93.69 192 ILE A CA 1
ATOM 1597 C C . ILE A 1 192 ? 10.159 -4.603 -12.781 1.00 93.69 192 ILE A C 1
ATOM 1599 O O . ILE A 1 192 ? 10.058 -5.520 -13.596 1.00 93.69 192 ILE A O 1
ATOM 1603 N N . GLU A 1 193 ? 11.328 -4.015 -12.525 1.00 94.19 193 GLU A N 1
ATOM 1604 C CA . GLU A 1 193 ? 12.572 -4.409 -13.184 1.00 94.19 193 GLU A CA 1
ATOM 1605 C C . GLU A 1 193 ? 12.943 -5.870 -12.893 1.00 94.19 193 GLU A C 1
ATOM 1607 O O . GLU A 1 193 ? 13.284 -6.622 -13.810 1.00 94.19 193 GLU A O 1
ATOM 1612 N N . ASN A 1 194 ? 12.847 -6.298 -11.633 1.00 92.62 194 ASN A N 1
ATOM 1613 C CA . ASN A 1 194 ? 13.132 -7.679 -11.253 1.00 92.62 194 ASN A CA 1
ATOM 1614 C C . ASN A 1 194 ? 12.163 -8.668 -11.911 1.00 92.62 194 ASN A C 1
ATOM 1616 O O . ASN A 1 194 ? 12.585 -9.736 -12.353 1.00 92.62 194 ASN A O 1
ATOM 1620 N N . GLU A 1 195 ? 10.881 -8.321 -12.002 1.00 92.38 195 GLU A N 1
ATOM 1621 C CA . GLU A 1 195 ? 9.882 -9.164 -12.653 1.00 92.38 195 GLU A CA 1
ATOM 1622 C C . GLU A 1 195 ? 10.087 -9.224 -14.174 1.00 92.38 195 GLU A C 1
ATOM 1624 O O . GLU A 1 195 ? 9.987 -10.299 -14.766 1.00 92.38 195 GLU A O 1
ATOM 1629 N N . ALA A 1 196 ? 10.473 -8.107 -14.798 1.00 94.06 196 ALA A N 1
ATOM 1630 C CA . ALA A 1 196 ? 10.827 -8.060 -16.214 1.00 94.06 196 ALA A CA 1
ATOM 1631 C C . ALA A 1 196 ? 12.018 -8.977 -16.525 1.00 94.06 196 ALA A C 1
ATOM 1633 O O . ALA A 1 196 ? 11.969 -9.761 -17.473 1.00 94.06 196 ALA A O 1
ATOM 1634 N N . ARG A 1 197 ? 13.066 -8.943 -15.688 1.00 93.56 197 ARG A N 1
ATOM 1635 C CA . ARG A 1 197 ? 14.251 -9.801 -15.845 1.00 93.56 197 ARG A CA 1
ATOM 1636 C C . ARG A 1 197 ? 13.907 -11.288 -15.794 1.00 93.56 197 ARG A C 1
ATOM 1638 O O . ARG A 1 197 ? 14.421 -12.032 -16.619 1.00 93.56 197 ARG A O 1
ATOM 1645 N N . LYS A 1 198 ? 13.024 -11.714 -14.882 1.00 93.31 198 LYS A N 1
ATOM 1646 C CA . LYS A 1 198 ? 12.598 -13.126 -14.762 1.00 93.31 198 LYS A CA 1
ATOM 1647 C C . LYS A 1 198 ? 11.843 -13.648 -15.988 1.00 93.31 198 LYS A C 1
ATOM 1649 O O . LYS A 1 198 ? 11.766 -14.856 -16.179 1.00 93.31 198 LYS A O 1
ATOM 1654 N N . ARG A 1 199 ? 11.226 -12.761 -16.775 1.00 93.56 199 ARG A N 1
ATOM 1655 C CA . ARG A 1 199 ? 10.456 -13.133 -17.973 1.00 93.56 199 ARG A CA 1
ATOM 1656 C C . ARG A 1 199 ? 11.315 -13.250 -19.228 1.00 93.56 199 ARG A C 1
ATOM 1658 O O . ARG A 1 199 ? 10.850 -13.807 -20.221 1.00 93.56 199 ARG A O 1
ATOM 1665 N N . LEU A 1 200 ? 12.539 -12.728 -19.202 1.00 92.69 200 LEU A N 1
ATOM 1666 C CA . LEU A 1 200 ? 13.477 -12.890 -20.305 1.00 92.69 200 LEU A CA 1
ATOM 1667 C C . LEU A 1 200 ? 14.080 -14.305 -20.264 1.00 92.69 200 LEU A C 1
ATOM 1669 O O . LEU A 1 200 ? 14.415 -14.789 -19.187 1.00 92.69 200 LEU A O 1
ATOM 1673 N N . PRO A 1 201 ? 14.217 -14.989 -21.411 1.00 88.31 201 PRO A N 1
ATOM 1674 C CA . PRO A 1 201 ? 14.779 -16.334 -21.452 1.00 88.31 201 PRO A CA 1
ATOM 1675 C C . PRO A 1 201 ? 16.259 -16.346 -21.036 1.00 88.31 201 PRO A C 1
ATOM 1677 O O . PRO A 1 201 ? 17.057 -15.556 -21.539 1.00 88.31 201 PRO A O 1
ATOM 1680 N N . ASP A 1 202 ? 16.642 -17.310 -20.189 1.00 82.81 202 ASP A N 1
ATOM 1681 C CA . ASP A 1 202 ? 18.015 -17.492 -19.674 1.00 82.81 202 ASP A CA 1
ATOM 1682 C C . ASP A 1 202 ? 19.052 -17.854 -20.758 1.00 82.81 202 ASP A C 1
ATOM 1684 O O . ASP A 1 202 ? 20.257 -17.843 -20.514 1.00 82.81 202 ASP A O 1
ATOM 1688 N N . ASN A 1 203 ? 18.615 -18.160 -21.982 1.00 71.12 203 ASN A N 1
ATOM 1689 C CA . ASN A 1 203 ? 19.459 -18.723 -23.040 1.00 71.12 203 ASN A CA 1
ATOM 1690 C C . ASN A 1 203 ? 20.446 -17.730 -23.702 1.00 71.12 203 ASN A C 1
ATOM 1692 O O . ASN A 1 203 ? 21.146 -18.118 -24.634 1.00 71.12 203 ASN A O 1
ATOM 1696 N N . HIS A 1 204 ? 20.557 -16.483 -23.232 1.00 57.16 204 HIS A N 1
ATOM 1697 C CA . HIS A 1 204 ? 21.426 -15.443 -23.817 1.00 57.16 204 HIS A CA 1
ATOM 1698 C C . HIS A 1 204 ? 22.816 -15.297 -23.150 1.00 57.16 204 HIS A C 1
ATOM 1700 O O . HIS A 1 204 ? 23.407 -14.223 -23.171 1.00 57.16 204 HIS A O 1
ATOM 1706 N N . ILE A 1 205 ? 23.374 -16.351 -22.540 1.00 58.53 205 ILE A N 1
ATOM 1707 C CA . ILE A 1 205 ? 24.621 -16.252 -21.740 1.00 58.53 205 ILE A CA 1
ATOM 1708 C C . ILE A 1 205 ? 25.918 -16.154 -22.585 1.00 58.53 205 ILE A C 1
ATOM 1710 O O . ILE A 1 205 ? 26.997 -15.949 -22.034 1.00 58.53 205 ILE A O 1
ATOM 1714 N N . ILE A 1 206 ? 25.861 -16.213 -23.918 1.00 60.78 206 ILE A N 1
ATOM 1715 C CA . ILE A 1 206 ? 27.050 -16.004 -24.766 1.00 60.78 206 ILE A CA 1
ATOM 1716 C C . ILE A 1 206 ? 26.977 -14.590 -25.358 1.00 60.78 206 ILE A C 1
ATOM 1718 O O . ILE A 1 206 ? 26.348 -14.403 -26.389 1.00 60.78 206 ILE A O 1
ATOM 1722 N N . LEU A 1 207 ? 27.554 -13.601 -24.663 1.00 61.78 207 LEU A N 1
ATOM 1723 C CA . LEU A 1 207 ? 27.384 -12.170 -24.964 1.00 61.78 207 LEU A CA 1
ATOM 1724 C C . LEU A 1 207 ? 28.480 -11.617 -25.891 1.00 61.78 207 LEU A C 1
ATOM 1726 O O . LEU A 1 207 ? 29.650 -11.542 -25.502 1.00 61.78 207 LEU A O 1
ATOM 1730 N N . ASN A 1 208 ? 28.080 -11.139 -27.070 1.00 79.19 208 ASN A N 1
ATOM 1731 C CA . ASN A 1 208 ? 28.760 -10.059 -27.787 1.00 79.19 208 ASN A CA 1
ATOM 1732 C C . ASN A 1 208 ? 28.166 -8.699 -27.362 1.00 79.19 208 ASN A C 1
ATOM 1734 O O . ASN A 1 208 ? 27.031 -8.623 -26.905 1.00 79.19 208 ASN A O 1
ATOM 1738 N N . ALA A 1 209 ? 28.896 -7.594 -27.556 1.00 76.44 209 ALA A N 1
ATOM 1739 C CA . ALA A 1 209 ? 28.423 -6.247 -27.187 1.00 76.44 209 ALA A CA 1
ATOM 1740 C C . ALA A 1 209 ? 27.120 -5.815 -27.900 1.00 76.44 209 ALA A C 1
ATOM 1742 O O . ALA A 1 209 ? 26.379 -4.980 -27.385 1.00 76.44 209 ALA A O 1
ATOM 1743 N N . GLU A 1 210 ? 26.829 -6.375 -29.078 1.00 81.50 210 GLU A N 1
ATOM 1744 C CA . GLU A 1 210 ? 25.562 -6.148 -29.789 1.00 81.50 210 GLU A CA 1
ATOM 1745 C C . GLU A 1 210 ? 24.371 -6.804 -29.065 1.00 81.50 210 GLU A C 1
ATOM 1747 O O . GLU A 1 210 ? 23.283 -6.224 -29.028 1.00 81.50 210 GLU A O 1
ATOM 1752 N N . ASP A 1 211 ? 24.595 -7.937 -28.388 1.00 81.00 211 ASP A N 1
ATOM 1753 C CA . ASP A 1 211 ? 23.561 -8.666 -27.643 1.00 81.00 211 ASP A CA 1
ATOM 1754 C C . ASP A 1 211 ? 23.106 -7.891 -26.394 1.00 81.00 211 ASP A C 1
ATOM 1756 O O . ASP A 1 211 ? 21.938 -7.959 -26.008 1.00 81.00 211 ASP A O 1
ATOM 1760 N N . ASP A 1 212 ? 23.987 -7.089 -25.783 1.00 86.94 212 ASP A N 1
ATOM 1761 C CA . ASP A 1 212 ? 23.646 -6.257 -24.620 1.00 86.94 212 ASP A CA 1
ATOM 1762 C C . ASP A 1 212 ? 22.652 -5.141 -24.975 1.00 86.94 212 ASP A C 1
ATOM 1764 O O . ASP A 1 212 ? 21.750 -4.823 -24.192 1.00 86.94 212 ASP A O 1
ATOM 1768 N N . VAL A 1 213 ? 22.780 -4.546 -26.166 1.00 90.06 213 VAL A N 1
ATOM 1769 C CA . VAL A 1 213 ? 21.863 -3.493 -26.632 1.00 90.06 213 VAL A CA 1
ATOM 1770 C C . VAL A 1 213 ? 20.476 -4.075 -26.891 1.00 90.06 213 VAL A C 1
ATOM 1772 O O . VAL A 1 213 ? 19.474 -3.508 -26.442 1.00 90.06 213 VAL A O 1
ATOM 1775 N N . GLU A 1 214 ? 20.404 -5.216 -27.578 1.00 89.81 214 GLU A N 1
ATOM 1776 C CA . GLU A 1 214 ? 19.135 -5.892 -27.853 1.00 89.81 214 GLU A CA 1
ATOM 1777 C C . GLU A 1 214 ? 18.474 -6.392 -26.560 1.00 89.81 214 GLU A C 1
ATOM 1779 O O . GLU A 1 214 ? 17.276 -6.173 -26.355 1.00 89.81 214 GLU A O 1
ATOM 1784 N N . ARG A 1 215 ? 19.261 -6.945 -25.630 1.00 88.56 215 ARG A N 1
ATOM 1785 C CA . ARG A 1 215 ? 18.790 -7.370 -24.307 1.00 88.56 215 ARG A CA 1
ATOM 1786 C C . ARG A 1 215 ? 18.216 -6.213 -23.495 1.00 88.56 215 ARG A C 1
ATOM 1788 O O . ARG A 1 215 ? 17.134 -6.356 -22.925 1.00 88.56 215 ARG A O 1
ATOM 1795 N N . ASN A 1 216 ? 18.895 -5.068 -23.451 1.00 92.19 216 ASN A N 1
ATOM 1796 C CA . ASN A 1 216 ? 18.394 -3.887 -22.743 1.00 92.19 216 ASN A CA 1
ATOM 1797 C C . ASN A 1 216 ? 17.104 -3.354 -23.378 1.00 92.19 216 ASN A C 1
ATOM 1799 O O . ASN A 1 216 ? 16.171 -2.984 -22.665 1.00 92.19 216 ASN A O 1
ATOM 1803 N N . ARG A 1 217 ? 17.003 -3.379 -24.713 1.00 93.94 217 ARG A N 1
ATOM 1804 C CA . ARG A 1 217 ? 15.773 -3.001 -25.421 1.00 93.94 217 ARG A CA 1
ATOM 1805 C C . ARG A 1 217 ? 14.614 -3.949 -25.101 1.00 93.94 217 ARG A C 1
ATOM 1807 O O . ARG A 1 217 ? 13.498 -3.484 -24.876 1.00 93.94 217 ARG A O 1
ATOM 1814 N N . ALA A 1 218 ? 14.872 -5.255 -25.063 1.00 93.88 218 ALA A N 1
ATOM 1815 C CA . ALA A 1 218 ? 13.879 -6.255 -24.681 1.00 93.88 218 ALA A CA 1
ATOM 1816 C C . ALA A 1 218 ? 13.435 -6.087 -23.217 1.00 93.88 218 ALA A C 1
ATOM 1818 O O . ALA A 1 218 ? 12.241 -6.166 -22.928 1.00 93.88 218 ALA A O 1
ATOM 1819 N N . LEU A 1 219 ? 14.377 -5.796 -22.313 1.00 94.94 219 LEU A N 1
ATOM 1820 C CA . LEU A 1 219 ? 14.093 -5.532 -20.904 1.00 94.94 219 LEU A CA 1
ATOM 1821 C C . LEU A 1 219 ? 13.200 -4.300 -20.722 1.00 94.94 219 LEU A C 1
ATOM 1823 O O . LEU A 1 219 ? 12.203 -4.380 -20.009 1.00 94.94 219 LEU A O 1
ATOM 1827 N N . GLU A 1 220 ? 13.514 -3.179 -21.376 1.00 96.62 220 GLU A N 1
ATOM 1828 C CA . GLU A 1 220 ? 12.689 -1.967 -21.284 1.00 96.62 220 GLU A CA 1
ATOM 1829 C C . GLU A 1 220 ? 11.286 -2.172 -21.868 1.00 96.62 220 GLU A C 1
ATOM 1831 O O . GLU A 1 220 ? 10.307 -1.733 -21.263 1.00 96.62 220 GLU A O 1
ATOM 1836 N N . LEU A 1 221 ? 11.163 -2.912 -22.976 1.00 97.00 221 LEU A N 1
ATOM 1837 C CA . LEU A 1 221 ? 9.858 -3.271 -23.537 1.00 97.00 221 LEU A CA 1
ATOM 1838 C C . LEU A 1 221 ? 9.029 -4.112 -22.552 1.00 97.00 221 LEU A C 1
ATOM 1840 O O . LEU A 1 221 ? 7.819 -3.915 -22.427 1.00 97.00 221 LEU A O 1
ATOM 1844 N N . GLU A 1 222 ? 9.656 -5.054 -21.846 1.00 96.75 222 GLU A N 1
ATOM 1845 C CA . GLU A 1 222 ? 8.959 -5.875 -20.853 1.00 96.75 222 GLU A CA 1
ATOM 1846 C C . GLU A 1 222 ? 8.585 -5.069 -19.601 1.00 96.75 222 GLU A C 1
ATOM 1848 O O . GLU A 1 222 ? 7.472 -5.217 -19.092 1.00 96.75 222 GLU A O 1
ATOM 1853 N N . LYS A 1 223 ? 9.451 -4.148 -19.151 1.00 96.44 223 LYS A N 1
ATOM 1854 C CA . LYS A 1 223 ? 9.127 -3.190 -18.080 1.00 96.44 223 LYS A CA 1
ATOM 1855 C C . LYS A 1 223 ? 7.924 -2.326 -18.455 1.00 96.44 223 LYS A C 1
ATOM 1857 O O . LYS A 1 223 ? 7.030 -2.149 -17.634 1.00 96.44 223 LYS A O 1
ATOM 1862 N N . GLU A 1 224 ? 7.858 -1.815 -19.684 1.00 97.12 224 GLU A N 1
ATOM 1863 C CA . GLU A 1 224 ? 6.724 -1.010 -20.160 1.00 97.12 224 GLU A CA 1
ATOM 1864 C C . GLU A 1 224 ? 5.409 -1.803 -20.148 1.00 97.12 224 GLU A C 1
ATOM 1866 O O . GLU A 1 224 ? 4.409 -1.328 -19.606 1.00 97.12 224 GLU A O 1
ATOM 1871 N N . LYS A 1 225 ? 5.414 -3.048 -20.645 1.00 96.75 225 LYS A N 1
ATOM 1872 C CA . LYS A 1 225 ? 4.243 -3.938 -20.549 1.00 96.75 225 LYS A CA 1
ATOM 1873 C C . LYS A 1 225 ? 3.826 -4.180 -19.102 1.00 96.75 225 LYS A C 1
ATOM 1875 O O . LYS A 1 225 ? 2.635 -4.158 -18.797 1.00 96.75 225 LYS A O 1
ATOM 1880 N N . LEU A 1 226 ? 4.790 -4.412 -18.212 1.00 95.12 226 LEU A N 1
ATOM 1881 C CA . LEU A 1 226 ? 4.519 -4.619 -16.794 1.00 95.12 226 LEU A CA 1
ATOM 1882 C C . LEU A 1 226 ? 3.923 -3.375 -16.138 1.00 95.12 226 LEU A C 1
ATOM 1884 O O . LEU A 1 226 ? 2.964 -3.531 -15.398 1.00 95.12 226 LEU A O 1
ATOM 1888 N N . ARG A 1 227 ? 4.392 -2.162 -16.455 1.00 95.06 227 ARG A N 1
ATOM 1889 C CA . ARG A 1 227 ? 3.795 -0.910 -15.945 1.00 95.06 227 ARG A CA 1
ATOM 1890 C C . ARG A 1 227 ? 2.349 -0.707 -16.405 1.00 95.06 227 ARG A C 1
ATOM 1892 O O . AR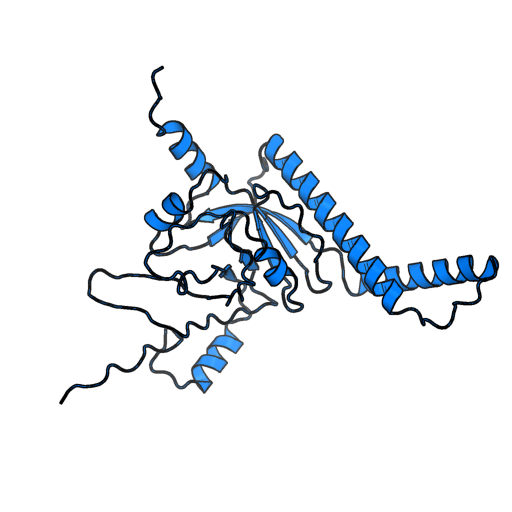G A 1 227 ? 1.556 -0.120 -15.677 1.00 95.06 227 ARG A O 1
ATOM 1899 N N . LEU A 1 228 ? 1.992 -1.194 -17.597 1.00 95.38 228 LEU A N 1
ATOM 1900 C CA . LEU A 1 228 ? 0.606 -1.171 -18.082 1.00 95.38 228 LEU A CA 1
ATOM 1901 C C . LEU A 1 228 ? -0.288 -2.174 -17.340 1.00 95.38 228 LEU A C 1
ATOM 1903 O O . LEU A 1 228 ? -1.467 -1.901 -17.124 1.00 95.38 228 LEU A O 1
ATOM 1907 N N . LEU A 1 229 ? 0.260 -3.332 -16.966 1.00 95.06 229 LEU A N 1
ATOM 1908 C CA . LEU A 1 229 ? -0.454 -4.374 -16.219 1.00 95.06 229 LEU A CA 1
ATOM 1909 C C . LEU A 1 229 ? -0.528 -4.078 -14.714 1.00 95.06 229 LEU A C 1
ATOM 1911 O O . LEU A 1 229 ? -1.500 -4.442 -14.058 1.00 95.06 229 LEU A O 1
ATOM 1915 N N . HIS A 1 230 ? 0.508 -3.432 -14.191 1.00 94.12 230 HIS A N 1
ATOM 1916 C CA . HIS A 1 230 ? 0.757 -3.164 -12.784 1.00 94.12 230 HIS A CA 1
ATOM 1917 C C . HIS A 1 230 ? 1.121 -1.679 -12.654 1.00 94.12 230 HIS A C 1
ATOM 1919 O O . HIS A 1 230 ? 2.302 -1.318 -12.672 1.00 94.12 230 HIS A O 1
ATOM 1925 N N . PRO A 1 231 ? 0.110 -0.791 -12.634 1.00 93.94 231 PRO A N 1
ATOM 1926 C CA . PRO A 1 231 ? 0.349 0.634 -12.490 1.00 93.94 231 PRO A CA 1
ATOM 1927 C C . PRO A 1 231 ? 0.918 0.938 -11.103 1.00 93.94 231 PRO A C 1
ATOM 1929 O O . PRO A 1 231 ? 0.561 0.289 -10.120 1.00 93.94 231 PRO A O 1
ATOM 1932 N N . ILE A 1 232 ? 1.758 1.974 -11.028 1.00 93.50 232 ILE A N 1
ATOM 1933 C CA . ILE A 1 232 ? 2.299 2.478 -9.760 1.00 93.50 232 ILE A CA 1
ATOM 1934 C C . ILE A 1 232 ? 1.135 2.717 -8.781 1.00 93.50 232 ILE A C 1
ATOM 1936 O O . ILE A 1 232 ? 0.164 3.391 -9.156 1.00 93.50 232 ILE A O 1
ATOM 1940 N N . PRO A 1 233 ? 1.212 2.194 -7.543 1.00 95.25 233 PRO A N 1
ATOM 1941 C CA . PRO A 1 233 ? 0.131 2.313 -6.581 1.00 95.25 233 PRO A CA 1
ATOM 1942 C C . PRO A 1 233 ? -0.182 3.778 -6.290 1.00 95.25 233 PRO A C 1
ATOM 1944 O O . PRO A 1 233 ? 0.704 4.627 -6.152 1.00 95.25 233 PRO A O 1
ATOM 1947 N N . VAL A 1 234 ? -1.467 4.084 -6.138 1.00 96.62 234 VAL A N 1
ATOM 1948 C CA . VAL A 1 234 ? -1.904 5.421 -5.745 1.00 96.62 234 VAL A CA 1
ATOM 1949 C C . VAL A 1 234 ? -1.526 5.647 -4.285 1.00 96.62 234 VAL A C 1
ATOM 1951 O O . VAL A 1 234 ? -2.096 5.036 -3.383 1.00 96.62 234 VAL A O 1
ATOM 1954 N N . VAL A 1 235 ? -0.592 6.565 -4.043 1.00 95.69 235 VAL A N 1
ATOM 1955 C CA . VAL A 1 235 ? -0.190 6.949 -2.685 1.00 95.69 235 VAL A CA 1
ATOM 1956 C C . VAL A 1 235 ? -1.024 8.138 -2.206 1.00 95.69 235 VAL A C 1
ATOM 1958 O O . VAL A 1 235 ? -1.010 9.212 -2.818 1.00 95.69 235 VAL A O 1
ATOM 1961 N N . ARG A 1 236 ? -1.750 7.971 -1.095 1.00 95.62 236 ARG A N 1
ATOM 1962 C CA . ARG A 1 236 ? -2.579 9.023 -0.482 1.00 95.62 236 ARG A CA 1
ATOM 1963 C C . ARG A 1 236 ? -2.123 9.336 0.927 1.00 95.62 236 ARG A C 1
ATOM 1965 O O . ARG A 1 236 ? -1.816 8.438 1.694 1.00 95.62 236 ARG A O 1
ATOM 1972 N N . TYR A 1 237 ? -2.188 10.607 1.304 1.00 94.62 237 TYR A N 1
ATOM 1973 C CA . TYR A 1 237 ? -1.929 11.031 2.678 1.00 94.62 237 TYR A CA 1
ATOM 1974 C C . TYR A 1 237 ? -3.261 11.247 3.386 1.00 94.62 237 TYR A C 1
ATOM 1976 O O . TYR A 1 237 ? -4.082 12.060 2.942 1.00 94.62 237 TYR A O 1
ATOM 1984 N N . MET A 1 238 ? -3.488 10.537 4.486 1.00 95.12 238 MET A N 1
ATOM 1985 C CA . MET A 1 238 ? -4.736 10.627 5.237 1.00 95.12 238 MET A CA 1
ATOM 1986 C C . MET A 1 238 ? -4.495 10.814 6.732 1.00 95.12 238 MET A C 1
ATOM 1988 O O . MET A 1 238 ? -3.457 10.464 7.290 1.00 95.12 238 MET A O 1
ATOM 1992 N N . ARG A 1 239 ? -5.496 11.398 7.385 1.00 92.94 239 ARG A N 1
ATOM 1993 C CA . ARG A 1 239 ? -5.596 11.475 8.839 1.00 92.94 239 ARG A CA 1
ATOM 1994 C C . ARG A 1 239 ? -6.215 10.189 9.355 1.00 92.94 239 ARG A C 1
ATOM 1996 O O . ARG A 1 239 ? -7.217 9.733 8.801 1.00 92.94 239 ARG A O 1
ATOM 2003 N N . LEU A 1 240 ? -5.644 9.665 10.430 1.00 91.62 240 LEU A N 1
ATOM 2004 C CA . LEU A 1 240 ? -6.165 8.514 11.145 1.00 91.62 240 LEU A CA 1
ATOM 2005 C C . LEU A 1 240 ? -7.176 8.985 12.195 1.00 91.62 240 LEU A C 1
ATOM 2007 O O . LEU A 1 240 ? -6.885 9.855 13.014 1.00 91.62 240 LEU A O 1
ATOM 2011 N N . PHE A 1 241 ? -8.367 8.403 12.173 1.00 88.88 241 PHE A N 1
ATOM 2012 C CA . PHE A 1 241 ? -9.392 8.607 13.183 1.00 88.88 241 PHE A CA 1
ATOM 2013 C C . PHE A 1 241 ? -9.650 7.288 13.898 1.00 88.88 241 PHE A C 1
ATOM 2015 O O . PHE A 1 241 ? -9.951 6.287 13.252 1.00 88.88 241 PHE A O 1
ATOM 2022 N N . LEU A 1 242 ? -9.573 7.322 15.224 1.00 84.50 242 LEU A N 1
ATOM 2023 C CA . LEU A 1 242 ? -9.855 6.202 16.113 1.00 84.50 242 LEU A CA 1
ATOM 2024 C C . LEU A 1 242 ? -11.156 6.519 16.852 1.00 84.50 242 LEU A C 1
ATOM 2026 O O . LEU A 1 242 ? -11.228 7.519 17.575 1.00 84.50 242 LEU A O 1
ATOM 2030 N N . ASN A 1 243 ? -12.207 5.729 16.627 1.00 83.94 243 ASN A N 1
ATOM 2031 C CA . ASN A 1 243 ? -13.542 5.952 17.198 1.00 83.94 243 ASN A CA 1
ATOM 2032 C C . ASN A 1 243 ? -14.065 7.375 16.945 1.00 83.94 243 ASN A C 1
ATOM 2034 O O . ASN A 1 243 ? -14.518 8.084 17.848 1.00 83.94 243 ASN A O 1
ATOM 2038 N N . GLY A 1 244 ? -13.896 7.844 15.707 1.00 87.19 244 GLY A N 1
ATOM 2039 C CA . GLY A 1 244 ? -14.295 9.186 15.281 1.00 87.19 244 GLY A CA 1
ATOM 2040 C C . GLY A 1 244 ? -13.441 10.336 15.833 1.00 87.19 244 GLY A C 1
ATOM 2041 O O . GLY A 1 244 ? -13.690 11.489 15.470 1.00 87.19 244 GLY A O 1
ATOM 2042 N N . LYS A 1 245 ? -12.418 10.062 16.653 1.00 87.31 245 LYS A N 1
ATOM 2043 C CA . LYS A 1 245 ? -11.469 11.064 17.160 1.00 87.31 245 LYS A CA 1
ATOM 2044 C C . LYS A 1 245 ? -10.207 11.073 16.311 1.00 87.31 245 LYS A C 1
ATOM 2046 O O . LYS A 1 245 ? -9.617 10.035 16.054 1.00 87.31 245 LYS A O 1
ATOM 2051 N N . ASP A 1 246 ? -9.781 12.258 15.899 1.00 89.62 246 ASP A N 1
ATOM 2052 C CA . ASP A 1 246 ? -8.546 12.432 15.135 1.00 89.62 246 ASP A CA 1
ATOM 2053 C C . ASP A 1 246 ? -7.311 12.102 15.985 1.00 89.62 246 ASP A C 1
ATOM 2055 O O . ASP A 1 246 ? -7.125 12.703 17.049 1.00 89.62 246 ASP A O 1
ATOM 2059 N N . SER A 1 247 ? -6.453 11.201 15.502 1.00 86.19 247 SER A N 1
ATOM 2060 C CA . SER A 1 247 ? -5.264 10.735 16.227 1.00 86.19 247 SER A CA 1
ATOM 2061 C C . SER A 1 247 ? -4.282 11.868 16.527 1.00 86.19 247 SER A C 1
ATOM 2063 O O . SER A 1 247 ? -3.656 11.880 17.587 1.00 86.19 247 SER A O 1
ATOM 2065 N N . SER A 1 248 ? -4.211 12.883 15.658 1.00 82.50 248 SER A N 1
ATOM 2066 C CA . SER A 1 248 ? -3.329 14.039 15.865 1.00 82.50 248 SER A CA 1
ATOM 2067 C C . SER A 1 248 ? -3.718 14.880 17.090 1.00 82.50 248 SER A C 1
ATOM 2069 O O . SER A 1 248 ? -2.867 15.490 17.734 1.00 82.50 248 SER A O 1
ATOM 2071 N N . ASN A 1 249 ? -4.998 14.866 17.479 1.00 78.75 249 ASN A N 1
ATOM 2072 C CA . ASN A 1 249 ? -5.466 15.556 18.683 1.00 78.75 249 ASN A CA 1
ATOM 2073 C C . ASN A 1 249 ? -5.174 14.765 19.962 1.00 78.75 249 ASN A C 1
ATOM 2075 O O . ASN A 1 249 ? -5.071 15.362 21.036 1.00 78.75 249 ASN A O 1
ATOM 2079 N N . ILE A 1 250 ? -5.063 13.438 19.861 1.00 67.75 250 ILE A N 1
ATOM 2080 C CA . ILE A 1 250 ? -4.753 12.570 21.001 1.00 67.75 250 ILE A CA 1
ATOM 2081 C C . ILE A 1 250 ? -3.315 12.841 21.473 1.00 67.75 250 ILE A C 1
ATOM 2083 O O . ILE A 1 250 ? -3.080 12.988 22.670 1.00 67.75 250 ILE A O 1
ATOM 2087 N N . GLN A 1 251 ? -2.392 13.054 20.532 1.00 61.56 251 GLN A N 1
ATOM 2088 C CA . GLN A 1 251 ? -0.979 13.371 20.789 1.00 61.56 251 GLN A CA 1
ATOM 2089 C C . GLN A 1 251 ? -0.792 14.641 21.627 1.00 61.56 251 GLN A C 1
ATOM 2091 O O . GLN A 1 251 ? -0.067 14.640 22.620 1.00 61.56 251 GLN A O 1
ATOM 2096 N N . ASN A 1 252 ? -1.509 15.717 21.284 1.00 60.72 252 ASN A N 1
ATOM 2097 C CA . ASN A 1 252 ? -1.408 16.984 22.014 1.00 60.72 252 ASN A CA 1
ATOM 2098 C C . ASN A 1 252 ? -1.825 16.849 23.486 1.00 60.72 252 ASN A C 1
ATOM 2100 O O . ASN A 1 252 ? -1.281 17.548 24.338 1.00 60.72 252 ASN A O 1
ATOM 2104 N N . ARG A 1 253 ? -2.764 15.942 23.801 1.00 60.28 253 ARG A N 1
ATOM 2105 C CA . ARG A 1 253 ? -3.167 15.693 25.191 1.00 60.28 253 ARG A CA 1
ATOM 2106 C C . ARG A 1 253 ? -2.064 14.996 25.973 1.00 60.28 253 ARG A C 1
ATOM 2108 O O . ARG A 1 253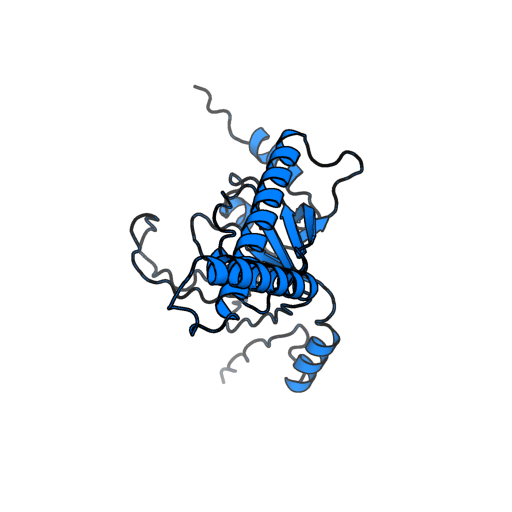 ? -1.738 15.488 27.045 1.00 60.28 253 ARG A O 1
ATOM 2115 N N . TYR A 1 254 ? -1.452 13.952 25.414 1.00 56.56 254 TYR A N 1
ATOM 2116 C CA . TYR A 1 254 ? -0.347 13.233 26.057 1.00 56.56 254 TYR A CA 1
ATOM 2117 C C . TYR A 1 254 ? 0.847 14.139 26.360 1.00 56.56 254 TYR A C 1
ATOM 2119 O O . TYR A 1 254 ? 1.357 14.125 27.478 1.00 56.56 254 TYR A O 1
ATOM 2127 N N . LEU A 1 255 ? 1.236 14.993 25.409 1.00 54.25 255 LEU A N 1
ATOM 2128 C CA . LEU A 1 255 ? 2.321 15.954 25.623 1.00 54.25 255 LEU A CA 1
ATOM 2129 C C . LEU A 1 255 ? 1.978 17.005 26.690 1.00 54.25 255 LEU A C 1
ATOM 2131 O O . LEU A 1 255 ? 2.867 17.477 27.390 1.00 54.25 255 LEU A O 1
ATOM 2135 N N . SER A 1 256 ? 0.697 17.361 26.836 1.00 57.06 256 SER A N 1
ATOM 2136 C CA . SER A 1 256 ? 0.248 18.323 27.853 1.00 57.06 256 SER A CA 1
ATOM 2137 C C . SER A 1 256 ? 0.025 17.716 29.244 1.00 57.06 256 SER A C 1
ATOM 2139 O O . SER A 1 256 ? 0.074 18.446 30.230 1.00 57.06 256 SER A O 1
ATOM 2141 N N . SER A 1 257 ? -0.239 16.407 29.332 1.00 53.59 257 SER A N 1
ATOM 2142 C CA . SER A 1 257 ? -0.528 15.698 30.585 1.00 53.59 257 SER A CA 1
ATOM 2143 C C . SER A 1 257 ? 0.658 14.916 31.143 1.00 53.59 257 SER A C 1
ATOM 2145 O O . SER A 1 257 ? 0.544 14.359 32.233 1.00 53.59 257 SER A O 1
ATOM 2147 N N . ALA A 1 258 ? 1.777 14.838 30.417 1.00 49.31 258 ALA A N 1
ATOM 2148 C CA . ALA A 1 258 ? 2.998 14.250 30.944 1.00 49.31 258 ALA A CA 1
ATOM 2149 C C . ALA A 1 258 ? 3.426 15.038 32.199 1.00 49.31 258 ALA A C 1
ATOM 2151 O O . ALA A 1 258 ? 3.546 16.266 32.121 1.00 49.31 258 ALA A O 1
ATOM 2152 N N . PRO A 1 259 ? 3.615 14.381 33.361 1.00 52.00 259 PRO A N 1
ATOM 2153 C CA . PRO A 1 259 ? 4.048 15.068 34.568 1.00 52.00 259 PRO A CA 1
ATOM 2154 C C . PRO A 1 259 ? 5.347 15.809 34.260 1.00 52.00 259 PRO A C 1
ATOM 2156 O O . PRO A 1 259 ? 6.303 15.208 33.767 1.00 52.00 259 PRO A O 1
ATOM 2159 N N . GLN A 1 260 ? 5.373 17.122 34.510 1.00 50.62 260 GLN A N 1
ATOM 2160 C CA . GLN A 1 260 ? 6.613 17.881 34.425 1.00 50.62 260 GLN A CA 1
ATOM 2161 C C . GLN A 1 260 ? 7.574 17.256 35.430 1.00 50.62 260 GLN A C 1
ATOM 2163 O O . GLN A 1 260 ? 7.361 17.351 36.638 1.00 50.62 260 GLN A O 1
ATOM 2168 N N . ILE A 1 261 ? 8.596 16.568 34.927 1.00 41.50 261 ILE A N 1
ATOM 2169 C CA . ILE A 1 261 ? 9.703 16.111 35.754 1.00 41.50 261 ILE A CA 1
ATOM 2170 C C . ILE A 1 261 ? 10.414 17.391 36.187 1.00 41.50 261 ILE A C 1
ATOM 2172 O O . ILE A 1 261 ? 11.165 17.989 35.418 1.00 41.50 261 ILE A O 1
ATOM 2176 N N . VAL A 1 262 ? 10.073 17.871 37.382 1.00 46.62 262 VAL A N 1
ATOM 2177 C CA . VAL A 1 262 ? 10.760 18.986 38.025 1.00 46.62 262 VAL A CA 1
ATOM 2178 C C . VAL A 1 262 ? 12.136 18.457 38.413 1.00 46.62 262 VAL A C 1
ATOM 2180 O O . VAL A 1 262 ? 12.243 17.630 39.318 1.00 46.62 262 VAL A O 1
ATOM 2183 N N . GLY A 1 263 ? 13.148 18.855 37.641 1.00 52.41 263 GLY A N 1
ATOM 2184 C CA . GLY A 1 263 ? 14.558 18.660 37.976 1.00 52.41 263 GLY A CA 1
ATOM 2185 C C . GLY A 1 263 ? 15.026 19.623 39.053 1.00 52.41 263 GLY A C 1
ATOM 2186 O O . GLY A 1 263 ? 14.421 20.713 39.172 1.00 52.41 263 GLY A O 1
#

Sequence (263 aa):
MVFKKAAPSFTNFPKLPTEIRIKIWEEASYLPRNVDIWPDRSESVPGEWWDPLYAGGKQTLRACFGFKSTLEHDVQISVPHRIYVNWKSDTVFPVPLGDSDWHTDLLERPEISKVAMNIAEKCYHFKILRPSLEEAILYYLDPLMDQDALSSYFDHFEVSFRPFNRRGPPKRLRELFDLNKAYIETDYEVMIENEARKRLPDNHIILNAEDDVERNRALELEKEKLRLLHPIPVVRYMRLFLNGKDSSNIQNRYLSSAPQIVG

Secondary structure (DSSP, 8-state):
----PPPPPSSS-TTS-HHHHHHHHHTTTTS--EEEEEE--TT--TT----TT---S-----EE------BTTTB---S-------TTTSEEEEPP-SS-THHHHHHT-TT--EEEEETTS----GGG--TT--EEEEE---TTS-HHHHHHH-SS--EEEEE--TT-S-HHHHHHHHHHHHHHHHHHHHHHHHHHHHHS-TT--S--HHHHHHHHHHHHHHHHHHHHHSPPPEEEEEEEEETTEEHHHHHHHHHHHS-----

pLDDT: mean 72.53, std 20.37, range [29.97, 97.12]

Organism: Mollisia scopiformis (NCBI:txid149040)

InterPro domains:
  IPR045518 2EXR domain [PF20150] (10-92)